Protein AF-A0AA38F7U2-F1 (afdb_monomer_lite)

Foldseek 3Di:
DDDDDDDDDDDPPPPPPDPPPPQPPFPPPVPQFFDFPVLQLVDPVSVVVLLVQLVVQVPPPPVHRAKWKFFWWAFSVDSPDSPRIDTDIQPDFPCPPPVHNPSHRHRDHPDNVVRCQPPDQRIATKEIEMEDEALPDPPQDDDPVNQVVLLQQQHKYWYQYQVGIFIHHARTRGGSDDGNGGDPDHSPVRPDDDGDDDPDDPDNSNPRNDD

Radius of gyration: 19.96 Å; chains: 1; bounding box: 47×35×83 Å

Sequence (211 aa):
MAAAGSCSLPLLLAALCILISTAFAGNANGNGNAPTVTEIISNEDVQQALGKAWKESFNSISNSNTQRGGWIYADSNYPDDHKYLLVQHATKQRSQHQGVADADGHIQLDNPEKEGAPSSEHYKLVADFHTHPNSHDDNQRPDSDDIKRAYERGVPGILVSCSGIFYYGPQRRASLDGPNGYPLSSPESYNGQKDVRFADNKFAPQANCNP

Structure (mmCIF, N/CA/C/O backbone):
data_AF-A0AA38F7U2-F1
#
_entry.id   AF-A0AA38F7U2-F1
#
loop_
_atom_site.group_PDB
_atom_site.id
_atom_site.type_symbol
_atom_site.label_atom_id
_atom_site.label_alt_id
_atom_site.label_comp_id
_atom_site.label_asym_id
_atom_site.label_entity_id
_atom_site.label_seq_id
_atom_site.pdbx_PDB_ins_code
_atom_site.Cartn_x
_atom_site.Cartn_y
_atom_site.Cartn_z
_atom_site.occupancy
_atom_site.B_iso_or_equiv
_atom_site.auth_seq_id
_atom_site.auth_comp_id
_atom_site.auth_asym_id
_atom_site.auth_atom_id
_atom_site.pdbx_PDB_model_num
ATOM 1 N N . MET A 1 1 ? -2.090 16.869 -63.698 1.00 48.94 1 MET A N 1
ATOM 2 C CA . MET A 1 1 ? -2.260 15.516 -63.127 1.00 48.94 1 MET A CA 1
ATOM 3 C C . MET A 1 1 ? -2.081 15.638 -61.625 1.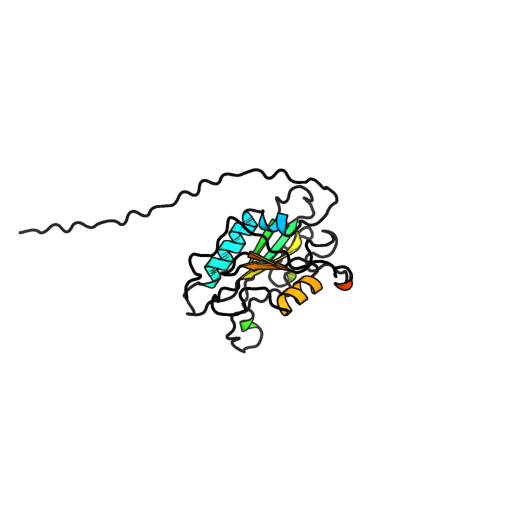00 48.94 1 MET A C 1
ATOM 5 O O . MET A 1 1 ? -0.973 15.901 -61.184 1.00 48.94 1 MET A O 1
ATOM 9 N N . ALA A 1 2 ? -3.180 15.596 -60.873 1.00 45.47 2 ALA A N 1
ATOM 10 C CA . ALA A 1 2 ? -3.198 15.754 -59.420 1.00 45.47 2 ALA A CA 1
ATOM 11 C C . ALA A 1 2 ? -3.464 14.385 -58.782 1.00 45.47 2 ALA A C 1
ATOM 13 O O . ALA A 1 2 ? -4.419 13.716 -59.171 1.00 45.47 2 ALA A O 1
ATOM 14 N N . ALA A 1 3 ? -2.614 13.969 -57.843 1.00 53.47 3 ALA A N 1
ATOM 15 C CA . ALA A 1 3 ? -2.792 12.752 -57.060 1.00 53.47 3 ALA A CA 1
ATOM 16 C C . ALA A 1 3 ? -3.286 13.138 -55.660 1.00 53.47 3 ALA A C 1
ATOM 18 O O . ALA A 1 3 ? -2.599 13.851 -54.931 1.00 53.47 3 ALA A O 1
ATOM 19 N N . ALA A 1 4 ? -4.494 12.697 -55.310 1.00 54.16 4 ALA A N 1
ATOM 20 C CA . ALA A 1 4 ? -5.067 12.851 -53.980 1.00 54.16 4 ALA A CA 1
ATOM 21 C C . ALA A 1 4 ? -4.575 11.702 -53.084 1.00 54.16 4 ALA A C 1
ATOM 23 O O . ALA A 1 4 ? -4.848 10.536 -53.363 1.00 54.16 4 ALA A O 1
ATOM 24 N N . GLY A 1 5 ? -3.828 12.037 -52.031 1.00 58.53 5 GLY A N 1
ATOM 25 C CA . GLY A 1 5 ? -3.386 11.098 -51.001 1.00 58.53 5 GLY A CA 1
ATOM 26 C C . GLY A 1 5 ? -4.440 10.966 -49.903 1.00 58.53 5 GLY A C 1
ATOM 27 O O . GLY A 1 5 ? -4.759 11.935 -49.219 1.00 58.53 5 GLY A O 1
ATOM 28 N N . SER A 1 6 ? -4.987 9.765 -49.741 1.00 58.50 6 SER A N 1
ATOM 29 C CA . SER A 1 6 ? -5.933 9.407 -48.684 1.00 58.50 6 SER A CA 1
ATOM 30 C C . SER A 1 6 ? -5.207 9.221 -47.349 1.00 58.50 6 SER A C 1
ATOM 32 O O . SER A 1 6 ? -4.493 8.239 -47.145 1.00 58.50 6 SER A O 1
ATOM 34 N N . CYS A 1 7 ? -5.398 10.174 -46.438 1.00 55.56 7 CYS A N 1
ATOM 35 C CA . CYS A 1 7 ? -4.904 10.124 -45.066 1.00 55.56 7 CYS A CA 1
ATOM 36 C C . CYS A 1 7 ? -5.848 9.245 -44.228 1.00 55.56 7 CYS A C 1
ATOM 38 O O . CYS A 1 7 ? -7.014 9.586 -44.040 1.00 55.56 7 CYS A O 1
ATOM 40 N N . SER A 1 8 ? -5.366 8.088 -43.774 1.00 55.03 8 SER A N 1
ATOM 41 C CA . SER A 1 8 ? -6.143 7.155 -42.950 1.00 55.03 8 SER A CA 1
ATOM 42 C C . SER A 1 8 ? -5.958 7.517 -41.477 1.00 55.03 8 SER A C 1
ATOM 44 O O . SER A 1 8 ? -4.854 7.391 -40.952 1.00 55.03 8 SER A O 1
ATOM 46 N N . LEU A 1 9 ? -7.016 7.988 -40.811 1.00 50.59 9 LEU A N 1
ATOM 47 C CA . LEU A 1 9 ? -7.011 8.180 -39.359 1.00 50.59 9 LEU A CA 1
ATOM 48 C C . LEU A 1 9 ? -7.067 6.814 -38.650 1.00 50.59 9 LEU A C 1
ATOM 50 O O . LEU A 1 9 ? -7.950 6.015 -38.971 1.00 50.59 9 LEU A O 1
ATOM 54 N N . PRO A 1 10 ? -6.206 6.543 -37.654 1.00 59.03 10 PRO A N 1
ATOM 55 C CA . PRO A 1 10 ? -6.386 5.391 -36.787 1.00 59.03 10 PRO A CA 1
ATOM 56 C C . PRO A 1 10 ? -7.577 5.630 -35.849 1.00 59.03 10 PRO A C 1
ATOM 58 O O . PRO A 1 10 ? -7.637 6.612 -35.108 1.00 59.03 10 PRO A O 1
ATOM 61 N N . LEU A 1 11 ? -8.535 4.707 -35.903 1.00 46.66 11 LEU A N 1
ATOM 62 C CA . LEU A 1 11 ? -9.688 4.628 -35.016 1.00 46.66 11 LEU A CA 1
ATOM 63 C C . LEU A 1 11 ? -9.185 4.260 -33.607 1.00 46.66 11 LEU A C 1
ATOM 65 O O . LEU A 1 11 ? -8.816 3.113 -33.357 1.00 46.66 11 LEU A O 1
ATOM 69 N N . LEU A 1 12 ? -9.122 5.230 -32.692 1.00 41.56 12 LEU A N 1
ATOM 70 C CA . LEU A 1 12 ? -8.816 4.962 -31.287 1.00 41.56 12 LEU A CA 1
ATOM 71 C C . LEU A 1 12 ? -10.041 4.283 -30.656 1.00 41.56 12 LEU A C 1
ATOM 73 O O . LEU A 1 12 ? -11.046 4.931 -30.363 1.00 41.56 12 LEU A O 1
ATOM 77 N N . LEU A 1 13 ? -9.976 2.963 -30.484 1.00 36.69 13 LEU A N 1
ATOM 78 C CA . LEU A 1 13 ? -10.981 2.199 -29.754 1.00 36.69 13 LEU A CA 1
ATOM 79 C C . LEU A 1 13 ? -10.835 2.530 -28.259 1.00 36.69 13 LEU A C 1
ATOM 81 O O . LEU A 1 13 ? -10.017 1.945 -27.552 1.00 36.69 13 LEU A O 1
ATOM 85 N N . ALA A 1 14 ? -11.592 3.513 -27.774 1.00 43.81 14 ALA A N 1
ATOM 86 C CA . ALA A 1 14 ? -11.738 3.740 -26.344 1.00 43.81 14 ALA A CA 1
ATOM 87 C C . ALA A 1 14 ? -12.566 2.581 -25.771 1.00 43.81 14 ALA A C 1
ATOM 89 O O . ALA A 1 14 ? -13.782 2.522 -25.956 1.00 43.81 14 ALA A O 1
ATOM 90 N N . ALA A 1 15 ? -11.899 1.624 -25.125 1.00 42.47 15 ALA A N 1
ATOM 91 C CA . ALA A 1 15 ? -12.566 0.572 -24.374 1.00 42.47 15 ALA A CA 1
ATOM 92 C C . ALA A 1 15 ? -13.329 1.219 -23.208 1.00 42.47 15 ALA A C 1
ATOM 94 O O . ALA A 1 15 ? -12.748 1.626 -22.204 1.00 42.47 15 ALA A O 1
ATOM 95 N N . LEU A 1 16 ? -14.642 1.358 -23.380 1.00 39.28 16 LEU A N 1
ATOM 96 C CA . LEU A 1 16 ? -15.569 1.771 -22.340 1.00 39.28 16 LEU A CA 1
ATOM 97 C C . LEU A 1 16 ? -15.677 0.623 -21.327 1.00 39.28 16 LEU A C 1
ATOM 99 O O . LEU A 1 16 ? -16.465 -0.304 -21.509 1.00 39.28 16 LEU A O 1
ATOM 103 N N . CYS A 1 17 ? -14.857 0.659 -20.277 1.00 35.72 17 CYS A N 1
ATOM 104 C CA . CYS A 1 17 ? -15.036 -0.208 -19.118 1.00 35.72 17 CYS A CA 1
ATOM 105 C C . CYS A 1 17 ? -16.347 0.177 -18.426 1.00 35.72 17 CYS A C 1
ATOM 107 O O . CYS A 1 17 ? -16.437 1.200 -17.751 1.00 35.72 17 CYS A O 1
ATOM 109 N N . ILE A 1 18 ? -17.380 -0.640 -18.624 1.00 37.56 18 ILE A N 1
ATOM 110 C CA . ILE A 1 18 ? -18.634 -0.553 -17.879 1.00 37.56 18 ILE A CA 1
ATOM 111 C C . ILE A 1 18 ? -18.316 -0.931 -16.427 1.00 37.56 18 ILE A C 1
ATOM 113 O O . ILE A 1 18 ? -18.073 -2.098 -16.118 1.00 37.56 18 ILE A O 1
ATOM 117 N N . LEU A 1 19 ? -18.290 0.067 -15.543 1.00 39.03 19 LEU A N 1
ATOM 118 C CA . LEU A 1 19 ? -18.179 -0.122 -14.100 1.00 39.03 19 LEU A CA 1
ATOM 119 C C . LEU A 1 19 ? -19.493 -0.712 -13.581 1.00 39.03 19 LEU A C 1
ATOM 121 O O . LEU A 1 19 ? -20.477 -0.008 -13.366 1.00 39.03 19 LEU A O 1
ATOM 125 N N . ILE A 1 20 ? -19.525 -2.032 -13.407 1.00 42.66 20 ILE A N 1
ATOM 126 C CA . ILE A 1 20 ? -20.572 -2.690 -12.628 1.00 42.66 20 ILE A CA 1
ATOM 127 C C . ILE A 1 20 ? -20.186 -2.513 -11.159 1.00 42.66 20 ILE A C 1
ATOM 129 O O . ILE A 1 20 ? -19.411 -3.303 -10.619 1.00 42.66 20 ILE A O 1
ATOM 133 N N . SER A 1 21 ? -20.713 -1.469 -10.518 1.00 37.03 21 SER A N 1
ATOM 134 C CA . SER A 1 21 ? -20.613 -1.289 -9.069 1.00 37.03 21 SER A CA 1
ATOM 135 C C . SER A 1 21 ? -21.470 -2.348 -8.376 1.00 37.03 21 SER A C 1
ATOM 137 O O . SER A 1 21 ? -22.643 -2.134 -8.073 1.00 37.03 21 SER A O 1
ATOM 139 N N . THR A 1 22 ? -20.906 -3.530 -8.137 1.00 46.09 22 THR A N 1
ATOM 140 C CA . THR A 1 22 ? -21.480 -4.458 -7.164 1.00 46.09 22 THR A CA 1
ATOM 141 C C . THR A 1 22 ? -21.231 -3.864 -5.787 1.00 46.09 22 THR A C 1
ATOM 143 O O . THR A 1 22 ? -20.103 -3.895 -5.300 1.00 46.09 22 THR A O 1
ATOM 146 N N . ALA A 1 23 ? -22.267 -3.288 -5.176 1.00 44.69 23 ALA A N 1
ATOM 147 C CA . ALA A 1 23 ? -22.227 -2.928 -3.768 1.00 44.69 23 ALA A CA 1
ATOM 148 C C . ALA A 1 23 ? -21.930 -4.205 -2.968 1.00 44.69 23 ALA A C 1
ATOM 150 O O . ALA A 1 23 ? -22.774 -5.097 -2.874 1.00 44.69 23 ALA A O 1
ATOM 151 N N . PHE A 1 24 ? -20.703 -4.326 -2.461 1.00 49.81 24 PHE A N 1
ATOM 152 C CA . PHE A 1 24 ? -20.345 -5.383 -1.528 1.00 49.81 24 PHE A CA 1
ATOM 153 C C . PHE A 1 24 ? -21.186 -5.189 -0.265 1.00 49.81 24 PHE A C 1
ATOM 155 O O . PHE A 1 24 ? -21.159 -4.121 0.344 1.00 49.81 24 PHE A O 1
ATOM 162 N N . ALA A 1 25 ? -21.963 -6.209 0.100 1.00 47.25 25 ALA A N 1
ATOM 163 C CA . ALA A 1 25 ? -22.606 -6.270 1.402 1.00 47.25 25 ALA A CA 1
ATOM 164 C C . ALA A 1 25 ? -21.495 -6.433 2.448 1.00 47.25 25 ALA A C 1
ATOM 166 O O . ALA A 1 25 ? -20.924 -7.517 2.582 1.00 47.25 25 ALA A O 1
ATOM 167 N N . GLY A 1 26 ? -21.137 -5.331 3.109 1.00 46.12 26 GLY A N 1
ATOM 168 C CA . GLY A 1 26 ? -20.159 -5.312 4.187 1.00 46.12 26 GLY A CA 1
ATOM 169 C C . GLY A 1 26 ? -20.592 -6.256 5.303 1.00 46.12 26 GLY A C 1
ATOM 170 O O . GLY A 1 26 ? -21.744 -6.252 5.743 1.00 46.12 26 GLY A O 1
ATOM 171 N N . ASN A 1 27 ? -19.674 -7.116 5.733 1.00 46.09 27 ASN A N 1
ATOM 172 C CA . ASN A 1 27 ? -19.861 -7.914 6.932 1.00 46.09 27 ASN A CA 1
ATOM 173 C C . ASN A 1 27 ? -19.660 -6.978 8.131 1.00 46.09 27 ASN A C 1
ATOM 175 O O . ASN A 1 27 ? -18.534 -6.771 8.581 1.00 46.09 27 ASN A O 1
ATOM 179 N N . ALA A 1 28 ? -20.752 -6.363 8.586 1.00 46.03 28 ALA A N 1
ATOM 180 C CA . ALA A 1 28 ? -20.788 -5.383 9.665 1.00 46.03 28 ALA A CA 1
ATOM 181 C C . ALA A 1 28 ? -20.434 -6.009 11.028 1.00 46.03 28 ALA A C 1
ATOM 183 O O . ALA A 1 28 ? -21.288 -6.217 11.885 1.00 46.03 28 ALA A O 1
ATOM 184 N N . ASN A 1 29 ? -19.156 -6.301 11.259 1.00 47.88 29 ASN A N 1
ATOM 185 C CA . ASN A 1 29 ? -18.622 -6.457 12.609 1.00 47.88 29 ASN A CA 1
ATOM 186 C C . ASN A 1 29 ? -18.170 -5.075 13.101 1.00 47.88 29 ASN A C 1
ATOM 188 O O . ASN A 1 29 ? -16.972 -4.792 13.141 1.00 47.88 29 ASN A O 1
ATOM 192 N N . GLY A 1 30 ? -19.144 -4.223 13.447 1.00 52.19 30 GLY A N 1
ATOM 193 C CA . GLY A 1 30 ? -19.005 -2.818 13.871 1.00 52.19 30 GLY A CA 1
ATOM 194 C C . GLY A 1 30 ? -18.272 -2.585 15.202 1.00 52.19 30 GLY A C 1
ATOM 195 O O . GLY A 1 30 ? -18.735 -1.831 16.049 1.00 52.19 30 GLY A O 1
ATOM 196 N N . ASN A 1 31 ? -17.120 -3.224 15.403 1.00 57.34 31 ASN A N 1
ATOM 197 C CA . ASN A 1 31 ? -16.316 -3.152 16.628 1.00 57.34 31 ASN A CA 1
ATOM 198 C C . ASN A 1 31 ? -15.026 -2.325 16.461 1.00 57.34 31 ASN A C 1
ATOM 200 O O . ASN A 1 31 ? -14.033 -2.616 17.119 1.00 57.34 31 ASN A O 1
ATOM 204 N N . GLY A 1 32 ? -14.995 -1.326 15.569 1.00 66.19 32 GLY A N 1
ATOM 205 C CA . GLY A 1 32 ? -13.801 -0.477 15.391 1.00 66.19 32 GLY A CA 1
ATOM 206 C C . GLY A 1 32 ? -12.557 -1.236 14.904 1.00 66.19 32 GLY A C 1
ATOM 207 O O . GLY A 1 32 ? -11.425 -0.778 15.069 1.00 66.19 32 GLY A O 1
ATOM 208 N N . ASN A 1 33 ? -12.754 -2.419 14.318 1.00 80.44 33 ASN A N 1
ATOM 209 C CA . ASN A 1 33 ? -11.666 -3.238 13.807 1.00 80.44 33 ASN A CA 1
ATOM 210 C C . ASN A 1 33 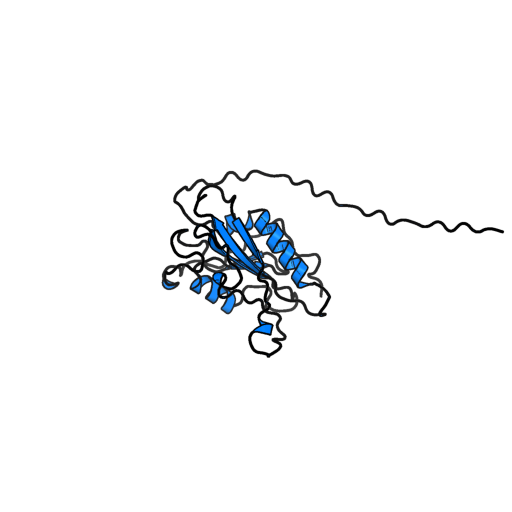? -11.128 -2.643 12.507 1.00 80.44 33 ASN A C 1
ATOM 212 O O . ASN A 1 33 ? -11.895 -2.237 11.636 1.00 80.44 33 ASN A O 1
ATOM 216 N N . ALA A 1 34 ? -9.809 -2.679 12.328 1.00 87.31 34 ALA A N 1
ATOM 217 C CA . ALA A 1 34 ? -9.223 -2.350 11.037 1.00 87.31 34 ALA A CA 1
ATOM 218 C C . ALA A 1 34 ? -9.651 -3.373 9.960 1.00 87.31 34 ALA A C 1
ATOM 220 O O . ALA A 1 34 ? -9.893 -4.547 10.287 1.00 87.31 34 ALA A O 1
ATOM 221 N N . PRO A 1 35 ? -9.717 -2.965 8.681 1.00 90.31 35 PRO A N 1
ATOM 222 C CA . PRO A 1 35 ? -10.045 -3.864 7.583 1.00 90.31 35 PRO A CA 1
ATOM 223 C C . PRO A 1 35 ? -9.002 -4.981 7.439 1.00 90.31 35 PRO A C 1
ATOM 225 O O . PRO A 1 35 ? -7.805 -4.785 7.660 1.00 90.31 35 PRO A O 1
ATOM 228 N N . THR A 1 36 ? -9.466 -6.167 7.058 1.00 90.75 36 THR A N 1
ATOM 229 C CA . THR A 1 36 ? -8.619 -7.260 6.572 1.00 90.75 36 THR A CA 1
ATOM 230 C C . THR A 1 36 ? -7.958 -6.905 5.263 1.00 90.75 36 THR A C 1
ATOM 232 O O . THR A 1 36 ? -8.495 -6.140 4.468 1.00 90.75 36 THR A O 1
ATOM 235 N N . VAL A 1 37 ? -6.840 -7.562 4.975 1.00 91.44 37 VAL A N 1
ATOM 236 C CA . VAL A 1 37 ? -6.215 -7.489 3.659 1.00 91.44 37 VAL A CA 1
ATOM 237 C C . VAL A 1 37 ? -7.175 -7.900 2.539 1.00 91.44 37 VAL A C 1
ATOM 239 O O . VAL A 1 37 ? -7.178 -7.258 1.496 1.00 91.44 37 VAL A O 1
ATOM 242 N N . THR A 1 38 ? -8.059 -8.881 2.760 1.00 90.38 38 THR A N 1
ATOM 243 C CA . THR A 1 38 ? -9.091 -9.275 1.784 1.00 90.38 38 THR A CA 1
ATOM 244 C C . THR A 1 38 ? -10.082 -8.145 1.499 1.00 90.38 38 THR A C 1
ATOM 246 O O . THR A 1 38 ? -10.447 -7.909 0.347 1.00 90.38 38 THR A O 1
ATOM 249 N N . GLU A 1 39 ? -10.511 -7.423 2.531 1.00 90.19 39 GLU A N 1
ATOM 250 C CA . GLU A 1 39 ? -11.388 -6.261 2.380 1.00 90.19 39 GLU A CA 1
ATOM 251 C C . GLU A 1 39 ? -10.648 -5.090 1.711 1.00 90.19 39 GLU A C 1
ATOM 253 O O . GLU A 1 39 ? -11.203 -4.444 0.825 1.00 90.19 39 GLU A O 1
ATOM 258 N N . ILE A 1 40 ? -9.372 -4.869 2.058 1.00 92.38 40 ILE A N 1
ATOM 259 C CA . ILE A 1 40 ? -8.508 -3.846 1.448 1.00 92.38 40 ILE A CA 1
ATOM 260 C C . ILE A 1 40 ? -8.347 -4.092 -0.057 1.00 92.38 40 ILE A C 1
ATOM 262 O O . ILE A 1 40 ? -8.600 -3.191 -0.848 1.00 92.38 40 ILE A O 1
ATOM 266 N N . ILE A 1 41 ? -7.979 -5.304 -0.484 1.00 92.81 41 ILE A N 1
ATOM 267 C CA . ILE A 1 41 ? -7.780 -5.611 -1.915 1.00 92.81 41 ILE A CA 1
ATOM 268 C C . ILE A 1 41 ? -9.094 -5.678 -2.707 1.00 92.81 41 ILE A C 1
ATOM 270 O O . ILE A 1 41 ? -9.065 -5.653 -3.937 1.00 92.81 41 ILE A O 1
ATOM 274 N N . SER A 1 42 ? -10.241 -5.775 -2.029 1.00 89.75 42 SER A N 1
ATOM 275 C CA . SER A 1 42 ? -11.566 -5.716 -2.663 1.00 89.75 42 SER A CA 1
ATOM 276 C C . SER A 1 42 ? -12.040 -4.278 -2.912 1.00 89.75 42 SER A C 1
ATOM 278 O O . SER A 1 42 ? -13.008 -4.081 -3.646 1.00 89.75 42 SER A O 1
ATOM 280 N N . ASN A 1 43 ? -11.375 -3.277 -2.326 1.00 90.06 43 ASN A N 1
ATOM 281 C CA . ASN A 1 43 ? -11.690 -1.866 -2.522 1.00 90.06 43 ASN A CA 1
ATOM 282 C C . ASN A 1 43 ? -11.224 -1.379 -3.910 1.00 90.06 43 ASN A C 1
ATOM 284 O O . ASN A 1 43 ? -10.097 -1.643 -4.334 1.00 90.06 43 ASN A O 1
ATOM 288 N N . GLU A 1 44 ? -12.098 -0.660 -4.619 1.00 90.06 44 GLU A N 1
ATOM 289 C CA . GLU A 1 44 ? -11.844 -0.215 -5.994 1.00 90.06 44 GLU A CA 1
ATOM 290 C C . GLU A 1 44 ? -10.680 0.784 -6.090 1.00 90.06 44 GLU A C 1
ATOM 292 O O . GLU A 1 44 ? -9.818 0.622 -6.954 1.00 90.06 44 GLU A O 1
ATOM 297 N N . ASP A 1 45 ? -10.596 1.758 -5.180 1.00 90.75 45 ASP A N 1
ATOM 298 C CA . ASP A 1 45 ? -9.517 2.754 -5.161 1.00 90.75 45 ASP A CA 1
ATOM 299 C C . ASP A 1 45 ? -8.157 2.092 -4.902 1.00 90.75 45 ASP A C 1
ATOM 301 O O . ASP A 1 45 ? -7.152 2.433 -5.533 1.00 90.75 45 ASP A O 1
ATOM 305 N N . VAL A 1 46 ? -8.131 1.075 -4.033 1.00 93.00 46 VAL A N 1
ATOM 306 C CA . VAL A 1 46 ? -6.944 0.240 -3.808 1.00 93.00 46 VAL A CA 1
ATOM 307 C C . VAL A 1 46 ? -6.560 -0.503 -5.082 1.00 93.00 46 VAL A C 1
ATOM 309 O O . VAL A 1 46 ? -5.406 -0.426 -5.499 1.00 93.00 46 VAL A O 1
ATOM 312 N N . GLN A 1 47 ? -7.498 -1.173 -5.756 1.00 93.38 47 GLN A N 1
ATOM 313 C CA . GLN A 1 47 ? -7.200 -1.872 -7.013 1.00 93.38 47 GLN A CA 1
ATOM 314 C C . GLN A 1 47 ? -6.673 -0.922 -8.098 1.00 93.38 47 GLN A C 1
ATOM 316 O O . GLN A 1 47 ? -5.710 -1.258 -8.794 1.00 93.38 47 GLN A O 1
ATOM 321 N N . GLN A 1 48 ? -7.253 0.275 -8.223 1.00 91.00 48 GLN A N 1
ATOM 322 C CA . GLN A 1 48 ? -6.779 1.300 -9.153 1.00 91.00 48 GLN A CA 1
ATOM 323 C C . GLN A 1 48 ? -5.352 1.754 -8.816 1.00 91.00 48 GLN A C 1
ATOM 325 O O . GLN A 1 48 ? -4.517 1.866 -9.717 1.00 91.00 48 GLN A O 1
ATOM 330 N N . ALA A 1 49 ? -5.039 1.963 -7.536 1.00 92.50 49 ALA A N 1
ATOM 331 C CA . ALA A 1 49 ? -3.705 2.352 -7.088 1.00 92.50 49 ALA A CA 1
ATOM 332 C C . ALA A 1 49 ? -2.655 1.247 -7.303 1.00 92.50 49 ALA A C 1
ATOM 334 O O . ALA A 1 49 ? -1.566 1.532 -7.809 1.00 92.50 49 ALA A O 1
ATOM 335 N N . LEU A 1 50 ? -2.994 -0.016 -7.014 1.00 94.44 50 LEU A N 1
ATOM 336 C CA . LEU A 1 50 ? -2.145 -1.176 -7.316 1.00 94.44 50 LEU A CA 1
ATOM 337 C C . LEU A 1 50 ? -1.840 -1.253 -8.820 1.00 94.44 50 LEU A C 1
ATOM 339 O O . LEU A 1 50 ? -0.683 -1.405 -9.218 1.00 94.44 50 LEU A O 1
ATOM 343 N N . GLY A 1 51 ? -2.859 -1.074 -9.667 1.00 91.00 51 GLY A N 1
ATOM 344 C CA . GLY A 1 51 ? -2.690 -1.065 -11.119 1.00 91.00 51 GLY A CA 1
ATOM 345 C C . GLY A 1 51 ? -1.878 0.119 -11.638 1.00 91.00 51 GLY A C 1
ATOM 346 O O . GLY A 1 51 ? -1.052 -0.040 -12.541 1.00 91.00 51 GLY A O 1
ATOM 347 N N . LYS A 1 52 ? -2.061 1.299 -11.042 1.00 91.31 52 LYS A N 1
ATOM 348 C CA . LYS A 1 52 ? -1.264 2.488 -11.347 1.00 91.31 52 LYS A CA 1
ATOM 349 C C . LYS A 1 52 ? 0.205 2.270 -10.993 1.00 91.31 52 LYS A C 1
ATOM 351 O O . LYS A 1 52 ? 1.056 2.511 -11.844 1.00 91.31 52 LYS A O 1
ATOM 356 N N . ALA A 1 53 ? 0.494 1.773 -9.789 1.00 91.75 53 ALA A N 1
ATOM 357 C CA . ALA A 1 53 ? 1.855 1.469 -9.361 1.00 91.75 53 ALA A CA 1
ATOM 358 C C . ALA A 1 53 ? 2.501 0.446 -10.296 1.00 91.75 53 ALA A C 1
ATOM 360 O O . ALA A 1 53 ? 3.586 0.705 -10.800 1.00 91.75 53 ALA A O 1
ATOM 361 N N . TRP A 1 54 ? 1.793 -0.642 -10.622 1.00 92.31 54 TRP A N 1
ATOM 362 C CA . TRP A 1 54 ? 2.268 -1.639 -11.581 1.00 92.31 54 TRP A CA 1
ATOM 363 C C . TRP A 1 54 ? 2.640 -1.021 -12.928 1.00 92.31 54 TRP A C 1
ATOM 365 O O . TRP A 1 54 ? 3.733 -1.248 -13.433 1.00 92.31 54 TRP A O 1
ATOM 375 N N . LYS A 1 55 ? 1.767 -0.186 -13.502 1.00 89.19 55 LYS A N 1
ATOM 376 C CA . LYS A 1 55 ? 2.043 0.510 -14.766 1.00 89.19 55 LYS A CA 1
ATOM 377 C C . LYS A 1 55 ? 3.268 1.427 -14.666 1.00 89.19 55 LYS A C 1
ATOM 379 O O . LYS A 1 55 ? 4.075 1.472 -15.592 1.00 89.19 55 LYS A O 1
ATOM 384 N N . GLU A 1 56 ? 3.404 2.162 -13.566 1.00 88.19 56 GLU A N 1
ATOM 385 C CA . GLU A 1 56 ? 4.528 3.073 -13.314 1.00 88.19 56 GLU A CA 1
ATOM 386 C C . GLU A 1 56 ? 5.863 2.346 -13.107 1.00 88.19 56 GLU A C 1
ATOM 388 O O . GLU A 1 56 ? 6.921 2.954 -13.299 1.00 88.19 56 GLU A O 1
ATOM 393 N N . SER A 1 57 ? 5.833 1.059 -12.757 1.00 88.50 57 SER A N 1
ATOM 394 C CA . SER A 1 57 ? 7.029 0.230 -12.597 1.00 88.50 57 SER A CA 1
ATOM 395 C C . SER A 1 57 ? 7.761 -0.043 -13.911 1.00 88.50 57 SER A C 1
ATOM 397 O O . SER A 1 57 ? 8.957 -0.321 -13.877 1.00 88.50 57 SER A O 1
ATOM 399 N N . PHE A 1 58 ? 7.081 0.109 -15.054 1.00 86.06 58 PHE A N 1
ATOM 400 C CA . PHE A 1 58 ? 7.631 -0.090 -16.406 1.00 86.06 58 PHE A CA 1
ATOM 401 C C . PHE A 1 58 ? 7.835 1.220 -17.178 1.00 86.06 58 PHE A C 1
ATOM 403 O O . PHE A 1 58 ? 8.020 1.203 -18.395 1.00 86.06 58 PHE A O 1
ATOM 410 N N . ASN A 1 59 ? 7.729 2.381 -16.520 1.00 79.50 59 ASN A N 1
ATOM 411 C CA . ASN A 1 59 ? 7.822 3.649 -17.236 1.00 79.50 59 ASN A CA 1
ATOM 412 C C . ASN A 1 59 ? 9.232 3.838 -17.834 1.00 79.50 59 ASN A C 1
ATOM 414 O O . ASN A 1 59 ? 10.237 3.841 -17.127 1.00 79.50 59 ASN A O 1
ATOM 418 N N . SER A 1 60 ? 9.281 4.014 -19.154 1.00 54.53 60 SER A N 1
ATOM 419 C CA . SER A 1 60 ? 10.418 3.753 -20.045 1.00 54.53 60 SER A CA 1
ATOM 420 C C . SER A 1 60 ? 11.554 4.781 -20.008 1.00 54.53 60 SER A C 1
ATOM 422 O O . SER A 1 60 ? 12.400 4.782 -20.900 1.00 54.53 60 SER A O 1
ATOM 424 N N . ILE A 1 61 ? 11.586 5.691 -19.032 1.00 64.56 61 ILE A N 1
ATOM 425 C CA . ILE A 1 61 ? 12.597 6.762 -19.010 1.00 64.56 61 ILE A CA 1
ATOM 426 C C . ILE A 1 61 ? 13.986 6.211 -18.635 1.00 64.56 61 ILE A C 1
ATOM 428 O O . ILE A 1 61 ? 14.991 6.788 -19.045 1.00 64.56 61 ILE A O 1
ATOM 432 N N . SER A 1 62 ? 14.072 5.087 -17.912 1.00 60.03 62 SER A N 1
ATOM 433 C CA . SER A 1 62 ? 15.342 4.584 -17.362 1.00 60.03 62 SER A CA 1
ATOM 434 C C . SER A 1 62 ? 15.834 3.237 -17.905 1.00 60.03 62 SER A C 1
ATOM 436 O O . SER A 1 62 ? 16.859 2.765 -17.425 1.00 60.03 62 SER A O 1
ATOM 438 N N . ASN A 1 63 ? 15.165 2.603 -18.881 1.00 65.81 63 ASN A N 1
ATOM 439 C CA . ASN A 1 63 ? 15.442 1.208 -19.303 1.00 65.81 63 ASN A CA 1
ATOM 440 C C . ASN A 1 63 ? 15.496 0.193 -18.136 1.00 65.81 63 ASN A C 1
ATOM 442 O O . ASN A 1 63 ? 15.983 -0.921 -18.306 1.00 65.81 63 ASN A O 1
ATOM 446 N N . SER A 1 64 ? 15.014 0.573 -16.953 1.00 74.19 64 SER A N 1
ATOM 447 C CA . SER A 1 64 ? 15.020 -0.246 -15.752 1.00 74.19 64 SER A CA 1
ATOM 448 C C . SER A 1 64 ? 13.615 -0.299 -15.185 1.00 74.19 64 SER A C 1
ATOM 450 O O . SER A 1 64 ? 12.953 0.724 -14.996 1.00 74.19 64 SER A O 1
ATOM 452 N N . ASN A 1 65 ? 13.161 -1.515 -14.917 1.00 84.62 65 ASN A N 1
ATOM 453 C CA . ASN A 1 65 ? 11.955 -1.728 -14.147 1.00 84.62 65 ASN A CA 1
ATOM 454 C C . ASN A 1 65 ? 12.227 -1.286 -12.706 1.00 84.62 65 ASN A C 1
ATOM 456 O O . ASN A 1 65 ? 13.266 -1.615 -12.134 1.00 84.62 65 ASN A O 1
ATOM 460 N N . THR A 1 66 ? 11.309 -0.530 -12.112 1.00 86.62 66 THR A N 1
ATOM 461 C CA . THR A 1 66 ? 11.494 0.009 -10.757 1.00 86.62 66 THR A CA 1
ATOM 462 C C . THR A 1 66 ? 10.327 -0.367 -9.872 1.00 86.62 66 THR A C 1
ATOM 464 O O . THR A 1 66 ? 9.181 -0.333 -10.313 1.00 86.62 66 THR A O 1
ATOM 467 N N . GLN A 1 67 ? 10.594 -0.722 -8.617 1.00 89.06 67 GLN A N 1
ATOM 468 C CA . GLN A 1 67 ? 9.514 -0.976 -7.680 1.00 89.06 67 GLN A CA 1
ATOM 469 C C . GLN A 1 67 ? 8.744 0.327 -7.419 1.00 89.06 67 GLN A C 1
ATOM 471 O O . GLN A 1 67 ? 9.321 1.402 -7.218 1.00 89.06 67 GLN A O 1
ATOM 476 N N . ARG A 1 68 ? 7.419 0.228 -7.421 1.00 91.69 68 ARG A N 1
ATOM 477 C CA . ARG A 1 68 ? 6.477 1.277 -7.028 1.00 91.69 68 ARG A CA 1
ATOM 478 C C . ARG A 1 68 ? 5.649 0.762 -5.875 1.00 91.69 68 ARG A C 1
ATOM 480 O O . ARG A 1 68 ? 5.502 -0.443 -5.724 1.00 91.69 68 ARG A O 1
ATOM 487 N N . GLY A 1 69 ? 5.113 1.658 -5.067 1.00 93.81 69 GLY A N 1
ATOM 488 C CA . GLY A 1 69 ? 4.373 1.263 -3.883 1.00 93.81 69 GLY A CA 1
ATOM 489 C C . GLY A 1 69 ? 3.825 2.450 -3.123 1.00 93.81 69 GLY A C 1
ATOM 490 O O . GLY A 1 69 ? 3.833 3.579 -3.623 1.00 93.81 69 GLY A O 1
ATOM 491 N N . GLY A 1 70 ? 3.364 2.188 -1.912 1.00 94.38 70 GLY A N 1
ATOM 492 C CA . GLY A 1 70 ? 2.805 3.198 -1.041 1.00 94.38 70 GLY A CA 1
ATOM 493 C C . GLY A 1 70 ? 2.155 2.614 0.200 1.00 94.38 70 GLY A C 1
ATOM 494 O O . GLY A 1 70 ? 2.433 1.490 0.616 1.00 94.38 70 GLY A O 1
ATOM 495 N N . TRP A 1 71 ? 1.265 3.409 0.775 1.00 94.94 71 TRP A N 1
ATOM 496 C CA . TRP A 1 71 ? 0.570 3.123 2.019 1.00 94.94 71 TRP A CA 1
ATOM 497 C C . TRP A 1 71 ? -0.937 3.256 1.831 1.00 94.94 71 TRP A C 1
ATOM 499 O O . TRP A 1 71 ? -1.410 4.056 1.019 1.00 94.94 71 TRP A O 1
ATOM 509 N N . ILE A 1 72 ? -1.685 2.477 2.602 1.00 94.88 72 ILE A N 1
ATOM 510 C CA . ILE A 1 72 ? -3.144 2.478 2.622 1.00 94.88 72 ILE A CA 1
ATOM 511 C C . ILE A 1 72 ? -3.583 2.835 4.036 1.00 94.88 72 ILE A C 1
ATOM 513 O O . ILE A 1 72 ? -3.173 2.190 5.005 1.00 94.88 72 ILE A O 1
ATOM 517 N N . TYR A 1 73 ? -4.428 3.852 4.149 1.00 93.62 73 TYR A N 1
ATOM 518 C CA . TYR A 1 73 ? -4.956 4.347 5.413 1.00 93.62 73 TYR A CA 1
ATOM 519 C C . TYR A 1 73 ? -6.462 4.125 5.487 1.00 93.62 73 TYR A C 1
ATOM 521 O O . TYR A 1 73 ? -7.144 4.280 4.481 1.00 93.62 73 TYR A O 1
ATOM 529 N N . ALA A 1 74 ? -6.984 3.814 6.669 1.00 92.00 74 ALA A N 1
ATOM 530 C CA . ALA A 1 74 ? -8.417 3.814 6.952 1.00 92.00 74 ALA A CA 1
ATOM 531 C C . ALA A 1 74 ? -8.779 5.014 7.833 1.00 92.00 74 ALA A C 1
ATOM 533 O O . ALA A 1 74 ? -8.032 5.336 8.758 1.00 92.00 74 ALA A O 1
ATOM 534 N N . ASP A 1 75 ? -9.913 5.658 7.557 1.00 89.81 75 ASP A N 1
ATOM 535 C CA . ASP A 1 75 ? -10.473 6.701 8.423 1.00 89.81 75 ASP A CA 1
ATOM 536 C C . ASP A 1 75 ? -11.177 6.075 9.642 1.00 89.81 75 ASP A C 1
ATOM 538 O O . ASP A 1 75 ? -12.209 5.416 9.517 1.00 89.81 75 ASP A O 1
ATOM 542 N N . SER A 1 76 ? -10.635 6.298 10.839 1.00 87.06 76 SER A N 1
ATOM 543 C CA . SER A 1 76 ? -11.181 5.800 12.102 1.00 87.06 76 SER A CA 1
ATOM 544 C C . SER A 1 76 ? -12.528 6.424 12.477 1.00 87.06 76 SER A C 1
ATOM 546 O O . SER A 1 76 ? -13.210 5.889 13.347 1.00 87.06 76 SER A O 1
ATOM 548 N N . ASN A 1 77 ? -12.928 7.539 11.855 1.00 85.69 77 ASN A N 1
ATOM 549 C CA . ASN A 1 77 ? -14.256 8.128 12.063 1.00 85.69 77 ASN A CA 1
ATOM 550 C C . ASN A 1 77 ? -15.369 7.332 11.370 1.00 85.69 77 ASN A C 1
ATOM 552 O O . ASN A 1 77 ? -16.541 7.511 11.700 1.00 85.69 77 ASN A O 1
ATOM 556 N N . TYR A 1 78 ? -15.012 6.462 10.424 1.00 80.19 78 TYR A N 1
ATOM 557 C CA . TYR A 1 78 ? -15.948 5.638 9.668 1.00 80.19 78 TYR A CA 1
ATOM 558 C C . TYR A 1 78 ? -15.561 4.160 9.799 1.00 80.19 78 TYR A C 1
ATOM 560 O O . TYR A 1 78 ? -15.041 3.567 8.852 1.00 80.19 78 TYR A O 1
ATOM 568 N N . PRO A 1 79 ? -15.800 3.552 10.976 1.00 65.94 79 PRO A N 1
ATOM 569 C CA . PRO A 1 79 ? -15.447 2.155 11.221 1.00 65.94 79 PRO A CA 1
ATOM 570 C C . PRO A 1 79 ? -16.280 1.167 10.387 1.00 65.94 79 PRO A C 1
ATOM 572 O O . PRO A 1 79 ? -15.887 0.008 10.264 1.00 65.94 79 PRO A O 1
ATOM 575 N N . ASP A 1 80 ? -17.395 1.618 9.803 1.00 64.75 80 ASP A N 1
ATOM 576 C CA . ASP A 1 80 ? -18.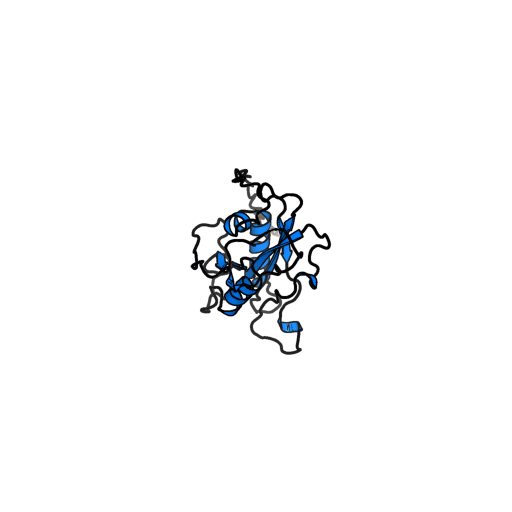300 0.788 9.012 1.00 64.75 80 ASP A CA 1
ATOM 577 C C . ASP A 1 80 ? -17.988 0.855 7.497 1.00 64.75 80 ASP A C 1
ATOM 579 O O . ASP A 1 80 ? -17.834 1.923 6.898 1.00 64.75 80 ASP A O 1
ATOM 583 N N . ASP A 1 81 ? -17.959 -0.323 6.866 1.00 57.91 81 ASP A N 1
ATOM 584 C CA . ASP A 1 81 ? -18.111 -0.572 5.422 1.00 57.91 81 ASP A CA 1
ATOM 585 C C . ASP A 1 81 ? -17.017 -0.115 4.434 1.00 57.91 81 ASP A C 1
ATOM 587 O O . ASP A 1 81 ? -17.298 0.042 3.247 1.00 57.91 81 ASP A O 1
ATOM 591 N N . HIS A 1 82 ? -15.744 -0.023 4.831 1.00 57.56 82 HIS A N 1
ATOM 592 C CA . HIS A 1 82 ? -14.598 -0.013 3.886 1.00 57.56 82 HIS A CA 1
ATOM 593 C C . HIS A 1 82 ? -14.539 1.151 2.871 1.00 57.56 82 HIS A C 1
ATOM 595 O O . HIS A 1 82 ? -13.726 1.115 1.942 1.00 57.56 82 HIS A O 1
ATOM 601 N N . LYS A 1 83 ? -15.374 2.187 3.023 1.00 60.34 83 LYS A N 1
ATOM 602 C CA . LYS A 1 83 ? -15.533 3.262 2.022 1.00 60.34 83 LYS A CA 1
ATOM 603 C C . LYS A 1 83 ? -14.557 4.427 2.151 1.00 60.34 83 LYS A C 1
ATOM 605 O O . LYS A 1 83 ? -14.587 5.317 1.310 1.00 60.34 83 LYS A O 1
ATOM 610 N N . TYR A 1 84 ? -13.674 4.412 3.144 1.00 81.88 84 TYR A N 1
ATOM 611 C CA . TYR A 1 84 ? -12.708 5.493 3.356 1.00 81.88 84 TYR A CA 1
ATOM 612 C C . TYR A 1 84 ? -11.291 4.943 3.476 1.00 81.88 84 TYR A C 1
ATOM 614 O O . TYR A 1 84 ? -10.574 5.221 4.438 1.00 81.88 84 TYR A O 1
ATOM 622 N N . LEU A 1 85 ? -10.910 4.119 2.494 1.00 91.56 85 LEU A N 1
ATOM 623 C CA . LEU A 1 85 ? -9.506 3.806 2.277 1.00 91.56 85 LEU A CA 1
ATOM 624 C C . LEU A 1 85 ? -8.871 4.929 1.466 1.00 91.56 85 LEU A C 1
ATOM 626 O O . LEU A 1 85 ? -9.303 5.237 0.361 1.00 91.56 85 LEU A O 1
ATOM 630 N N . LEU A 1 86 ? -7.828 5.527 2.023 1.00 92.56 86 LEU A N 1
ATOM 631 C CA . LEU A 1 86 ? -7.001 6.504 1.340 1.00 92.56 86 LEU A CA 1
ATOM 632 C C . LEU A 1 86 ? -5.699 5.830 0.927 1.00 92.56 86 LEU A C 1
ATOM 634 O O . LEU A 1 86 ? -4.959 5.328 1.774 1.00 92.56 86 LEU A O 1
ATOM 638 N N . VAL A 1 87 ? -5.410 5.838 -0.372 1.00 93.00 87 VAL A N 1
ATOM 639 C CA . VAL A 1 87 ? -4.161 5.292 -0.906 1.00 93.00 87 VAL A CA 1
ATOM 640 C C . VAL A 1 87 ? -3.190 6.415 -1.219 1.00 93.00 87 VAL A C 1
ATOM 642 O O . VAL A 1 87 ? -3.510 7.356 -1.946 1.00 93.00 87 VAL A O 1
ATOM 645 N N . GLN A 1 88 ? -1.975 6.291 -0.700 1.00 91.81 88 GLN A N 1
ATOM 646 C CA . GLN A 1 88 ? -0.899 7.239 -0.922 1.00 91.81 88 GLN A CA 1
ATOM 647 C C . GLN A 1 88 ? 0.301 6.537 -1.536 1.00 91.81 88 GLN A C 1
ATOM 649 O O . GLN A 1 88 ? 0.917 5.685 -0.903 1.00 91.81 88 GLN A O 1
ATOM 654 N N . HIS A 1 89 ? 0.664 6.930 -2.754 1.00 89.44 89 HIS A N 1
ATOM 655 C CA . HIS A 1 89 ? 1.870 6.432 -3.407 1.00 89.44 89 HIS A CA 1
ATOM 656 C C . HIS A 1 89 ? 3.120 7.040 -2.763 1.00 89.44 89 HIS A C 1
ATOM 658 O O . HIS A 1 89 ? 3.179 8.249 -2.525 1.00 89.44 89 HIS A O 1
ATOM 664 N N . ALA A 1 90 ? 4.131 6.205 -2.536 1.00 87.44 90 ALA A N 1
ATOM 665 C CA . ALA A 1 90 ? 5.451 6.651 -2.128 1.00 87.44 90 ALA A CA 1
ATOM 666 C C . ALA A 1 90 ? 6.079 7.491 -3.247 1.00 87.44 90 ALA A C 1
ATOM 668 O O . ALA A 1 90 ? 6.014 7.147 -4.431 1.00 87.44 90 ALA A O 1
ATOM 669 N N . THR A 1 91 ? 6.673 8.621 -2.869 1.00 79.00 91 THR A N 1
ATOM 670 C CA . THR A 1 91 ? 7.235 9.577 -3.838 1.00 79.00 91 THR A CA 1
ATOM 671 C C . THR A 1 91 ? 8.723 9.346 -4.078 1.00 79.00 91 THR A C 1
ATOM 673 O O . THR A 1 91 ? 9.252 9.775 -5.105 1.00 79.00 91 THR A O 1
ATOM 676 N N . LYS A 1 92 ? 9.401 8.645 -3.161 1.00 68.19 92 LYS A N 1
ATOM 677 C CA . LYS A 1 92 ? 10.844 8.404 -3.206 1.00 68.19 92 LYS A CA 1
ATOM 678 C C . LYS A 1 92 ? 11.174 6.949 -3.524 1.00 68.19 92 LYS A C 1
ATOM 680 O O . LYS A 1 92 ? 10.649 6.024 -2.915 1.00 68.19 92 LYS A O 1
ATOM 685 N N . GLN A 1 93 ? 12.116 6.756 -4.443 1.00 62.59 93 GLN A N 1
ATOM 686 C CA . GLN A 1 93 ? 12.836 5.489 -4.596 1.00 62.59 93 GLN A CA 1
ATOM 687 C C . GLN A 1 93 ? 13.978 5.430 -3.567 1.00 62.59 93 GLN A C 1
ATOM 689 O O . GLN A 1 93 ? 14.580 6.461 -3.250 1.00 62.59 93 GLN A O 1
ATOM 694 N N . ARG A 1 94 ? 14.291 4.234 -3.046 1.00 52.47 94 ARG A N 1
ATOM 695 C CA . ARG A 1 94 ? 15.309 4.019 -1.996 1.00 52.47 94 ARG A CA 1
ATOM 696 C C . ARG A 1 94 ? 16.703 4.521 -2.400 1.00 52.47 94 ARG A C 1
ATOM 698 O O . ARG A 1 94 ? 17.453 5.007 -1.554 1.00 52.47 94 ARG A O 1
ATOM 705 N N . SER A 1 95 ? 16.990 4.531 -3.702 1.00 43.88 95 SER A N 1
ATOM 706 C CA . SER A 1 95 ? 18.266 4.930 -4.312 1.00 43.88 95 SER A CA 1
ATOM 707 C C . SER A 1 95 ? 18.688 6.392 -4.093 1.00 43.88 95 SER A C 1
ATOM 709 O O . SER A 1 95 ? 19.796 6.765 -4.470 1.00 43.88 95 SER A O 1
ATOM 711 N N . GLN A 1 96 ? 17.870 7.241 -3.458 1.00 45.12 96 GLN A N 1
ATOM 712 C CA . GLN A 1 96 ? 18.269 8.620 -3.143 1.00 45.12 96 GLN A CA 1
ATOM 713 C C . GLN A 1 96 ? 18.747 8.850 -1.706 1.00 45.12 96 GLN A C 1
ATOM 715 O O . GLN A 1 96 ? 19.187 9.959 -1.403 1.00 45.12 96 GLN A O 1
ATOM 720 N N . HIS A 1 97 ? 18.695 7.859 -0.808 1.00 41.91 97 HIS A N 1
ATOM 721 C CA . HIS A 1 97 ? 19.004 8.131 0.602 1.00 41.91 97 HIS A CA 1
ATOM 722 C C . HIS A 1 97 ? 20.494 8.113 0.980 1.00 41.91 97 HIS A C 1
ATOM 724 O O . HIS A 1 97 ? 20.817 8.651 2.035 1.00 41.91 97 HIS A O 1
ATOM 730 N N . GLN A 1 98 ? 21.417 7.595 0.155 1.00 42.28 98 GLN A N 1
ATOM 731 C CA . GLN A 1 98 ? 22.850 7.557 0.521 1.00 42.28 98 GLN A CA 1
ATOM 732 C C . GLN A 1 98 ? 23.860 7.692 -0.636 1.00 42.28 98 GLN A C 1
ATOM 734 O O . GLN A 1 98 ? 25.002 7.266 -0.502 1.00 42.28 98 GLN A O 1
ATOM 739 N N . GLY A 1 99 ? 23.500 8.292 -1.775 1.00 41.09 99 GLY A N 1
ATOM 740 C CA . GLY A 1 99 ? 24.482 8.562 -2.845 1.00 41.09 99 GLY A CA 1
ATOM 741 C C . GLY A 1 99 ? 25.101 7.314 -3.497 1.00 41.09 99 GLY A C 1
ATOM 742 O O . GLY A 1 99 ? 26.029 7.437 -4.293 1.00 41.09 99 GLY A O 1
ATOM 743 N N . VAL A 1 100 ? 24.570 6.129 -3.194 1.00 44.12 100 VAL A N 1
ATOM 744 C CA . VAL A 1 100 ? 24.810 4.889 -3.925 1.00 44.12 100 VAL A CA 1
ATOM 745 C C . VAL A 1 100 ? 23.600 4.706 -4.827 1.00 44.12 100 VAL A C 1
ATOM 747 O O . VAL A 1 100 ? 22.467 4.670 -4.349 1.00 44.12 100 VAL A O 1
ATOM 750 N N . ALA A 1 101 ? 23.820 4.659 -6.138 1.00 46.84 101 ALA A N 1
ATOM 751 C CA . ALA A 1 101 ? 22.786 4.221 -7.057 1.00 46.84 101 ALA A CA 1
ATOM 752 C C . ALA A 1 101 ? 22.527 2.739 -6.764 1.00 46.84 101 ALA A C 1
ATOM 754 O O . ALA A 1 101 ? 23.227 1.883 -7.298 1.00 46.84 101 ALA A O 1
ATOM 755 N N . ASP A 1 102 ? 21.582 2.441 -5.870 1.00 48.22 102 ASP A N 1
ATOM 756 C CA . ASP A 1 102 ? 21.087 1.078 -5.700 1.00 48.22 102 ASP A CA 1
ATOM 757 C C . ASP A 1 102 ? 20.508 0.654 -7.051 1.00 48.22 102 ASP A C 1
ATOM 759 O O . ASP A 1 102 ? 19.459 1.144 -7.484 1.00 48.22 102 ASP A O 1
ATOM 763 N N . ALA A 1 103 ? 21.245 -0.215 -7.742 1.00 51.25 103 ALA A N 1
ATOM 764 C CA . ALA A 1 103 ? 20.898 -0.744 -9.056 1.00 51.25 103 ALA A CA 1
ATOM 765 C C . ALA A 1 103 ? 19.574 -1.531 -9.037 1.00 51.25 103 ALA A C 1
ATOM 767 O O . ALA A 1 103 ? 18.971 -1.744 -10.086 1.00 51.25 103 ALA A O 1
ATOM 768 N N . ASP A 1 104 ? 19.093 -1.887 -7.844 1.00 55.72 104 ASP A N 1
ATOM 769 C CA . ASP A 1 104 ? 18.000 -2.834 -7.644 1.00 55.72 104 ASP A CA 1
ATOM 770 C C . ASP A 1 104 ? 16.611 -2.170 -7.562 1.00 55.72 104 ASP A C 1
ATOM 772 O O . ASP A 1 104 ? 15.591 -2.846 -7.438 1.00 55.72 104 ASP A O 1
ATOM 776 N N . GLY A 1 105 ? 16.527 -0.835 -7.671 1.00 65.50 105 GLY A N 1
ATOM 777 C CA . GLY A 1 105 ? 15.254 -0.139 -7.907 1.00 65.50 105 GLY A CA 1
ATOM 778 C C . GLY A 1 105 ? 14.195 -0.306 -6.806 1.00 65.50 105 GLY A C 1
ATOM 779 O O . GLY A 1 105 ? 13.005 -0.143 -7.086 1.00 65.50 105 GLY A O 1
ATOM 780 N N . HIS A 1 106 ? 14.602 -0.628 -5.574 1.00 76.50 106 HIS A N 1
ATOM 781 C CA . HIS A 1 106 ? 13.700 -0.831 -4.439 1.00 76.50 106 HIS A CA 1
ATOM 782 C C . HIS A 1 106 ? 12.949 0.448 -4.040 1.00 76.50 106 HIS A C 1
ATOM 784 O O . HIS A 1 106 ? 13.495 1.559 -4.052 1.00 76.50 106 HIS A O 1
ATOM 790 N N . ILE A 1 107 ? 11.693 0.284 -3.626 1.00 81.44 107 ILE A N 1
ATOM 791 C CA . ILE A 1 107 ? 10.885 1.370 -3.069 1.00 81.44 107 ILE A CA 1
ATOM 792 C C . ILE A 1 107 ? 11.158 1.516 -1.566 1.00 81.44 107 ILE A C 1
ATOM 794 O O . ILE A 1 107 ? 11.357 0.527 -0.860 1.00 81.44 107 ILE A O 1
ATOM 798 N N . GLN A 1 108 ? 11.185 2.755 -1.069 1.00 82.81 108 GLN A N 1
ATOM 799 C CA . GLN A 1 108 ? 11.319 3.028 0.359 1.00 82.81 108 GLN A CA 1
ATOM 800 C C . GLN A 1 108 ? 9.934 3.236 0.966 1.00 82.81 108 GLN A C 1
ATOM 802 O O . GLN A 1 108 ? 9.235 4.176 0.606 1.00 82.81 108 GLN A O 1
ATOM 807 N N . LEU A 1 109 ? 9.551 2.358 1.893 1.00 85.19 109 LEU A N 1
ATOM 808 C CA . LEU A 1 109 ? 8.240 2.402 2.556 1.00 85.19 109 LEU A CA 1
ATOM 809 C C . LEU A 1 109 ? 8.334 2.688 4.061 1.00 85.19 109 LEU A C 1
ATOM 811 O O . LEU A 1 109 ? 7.348 2.556 4.783 1.00 85.19 109 LEU A O 1
ATOM 815 N N . ASP A 1 110 ? 9.518 3.047 4.555 1.00 82.75 110 ASP A N 1
ATOM 816 C CA . ASP A 1 110 ? 9.702 3.386 5.965 1.00 82.75 110 ASP A CA 1
ATOM 817 C C . ASP A 1 110 ? 9.187 4.797 6.261 1.00 82.75 110 ASP A C 1
ATOM 819 O O . ASP A 1 110 ? 9.335 5.704 5.446 1.00 82.75 110 ASP A O 1
ATOM 823 N N . ASN A 1 111 ? 8.680 4.997 7.479 1.00 79.56 111 ASN A N 1
ATOM 824 C CA . ASN A 1 111 ? 8.233 6.296 7.994 1.00 79.56 111 ASN A CA 1
ATOM 825 C C . ASN A 1 111 ? 7.168 6.993 7.114 1.00 79.56 111 ASN A C 1
ATOM 827 O O . ASN A 1 111 ? 7.406 8.122 6.666 1.00 79.56 111 ASN A O 1
ATOM 831 N N . PRO A 1 112 ? 6.000 6.362 6.867 1.00 80.31 112 PRO A N 1
ATOM 832 C CA . PRO A 1 112 ? 4.896 6.961 6.106 1.00 80.31 112 PRO A CA 1
ATOM 833 C C . PRO A 1 112 ? 4.581 8.405 6.518 1.00 80.31 112 PRO A C 1
ATOM 835 O O . PRO A 1 112 ? 4.316 9.267 5.680 1.00 80.31 112 PRO A O 1
ATOM 838 N N . GLU A 1 113 ? 4.672 8.702 7.814 1.00 75.69 113 GLU A N 1
ATOM 839 C CA . GLU A 1 113 ? 4.421 10.020 8.392 1.00 75.69 113 GLU A CA 1
ATOM 840 C C . GLU A 1 113 ? 5.352 11.123 7.874 1.00 75.69 113 GLU A C 1
ATOM 842 O O . GLU A 1 113 ? 4.961 12.289 7.834 1.00 75.69 113 GLU A O 1
ATOM 847 N N . LYS A 1 114 ? 6.561 10.775 7.421 1.00 75.75 114 LYS A N 1
ATOM 848 C CA . LYS A 1 114 ? 7.525 11.731 6.854 1.00 75.75 114 LYS A CA 1
ATOM 849 C C . LYS A 1 114 ? 7.335 11.952 5.358 1.00 75.75 114 LYS A C 1
ATOM 851 O O . LYS A 1 114 ? 7.809 12.957 4.833 1.00 75.75 114 LYS A O 1
ATOM 856 N N . GLU A 1 115 ? 6.655 11.036 4.674 1.00 72.19 115 GLU A N 1
ATOM 857 C CA . GLU A 1 115 ? 6.397 11.106 3.229 1.00 72.19 115 GLU A CA 1
ATOM 858 C C . GLU A 1 115 ? 5.034 11.727 2.899 1.00 72.19 115 GLU A C 1
ATOM 860 O O . GLU A 1 115 ? 4.542 11.633 1.775 1.00 72.19 115 GLU A O 1
ATOM 865 N N . GLY A 1 116 ? 4.457 12.428 3.878 1.00 65.12 116 GLY A N 1
ATOM 866 C CA . GLY A 1 116 ? 3.214 13.168 3.731 1.00 65.12 116 GLY A CA 1
ATOM 867 C C . GLY A 1 116 ? 1.986 12.339 4.059 1.00 65.12 116 GLY A C 1
ATOM 868 O O . GLY A 1 116 ? 0.973 12.536 3.390 1.00 65.12 116 GLY A O 1
ATOM 869 N N . ALA A 1 117 ? 2.070 11.409 5.024 1.00 72.62 117 ALA A N 1
ATOM 870 C CA . ALA A 1 117 ? 0.884 10.735 5.548 1.00 72.62 117 ALA A CA 1
ATOM 871 C C . ALA A 1 117 ? -0.244 11.748 5.797 1.00 72.62 117 ALA A C 1
ATOM 873 O O . ALA A 1 117 ? 0.034 12.909 6.130 1.00 72.62 117 ALA A O 1
ATOM 874 N N . PRO A 1 118 ? -1.511 11.325 5.674 1.00 78.69 118 PRO A N 1
ATOM 875 C CA . PRO A 1 118 ? -2.636 12.220 5.865 1.00 78.69 118 PRO A CA 1
ATOM 876 C C . PRO A 1 118 ? -2.507 12.934 7.214 1.00 78.69 118 PRO A C 1
ATOM 878 O O . PRO A 1 118 ? -2.316 12.302 8.254 1.00 78.69 118 PRO A O 1
ATOM 881 N N . SER A 1 119 ? -2.587 14.265 7.192 1.00 72.50 119 SER A N 1
ATOM 882 C CA . SER A 1 119 ? -2.313 15.100 8.368 1.00 72.50 119 SER A CA 1
ATOM 883 C C . SER A 1 119 ? -3.357 14.960 9.476 1.00 72.50 119 SER A C 1
ATOM 885 O O . SER A 1 119 ? -3.153 15.472 10.574 1.00 72.50 119 SER A O 1
ATOM 887 N N . SER A 1 120 ? -4.480 14.292 9.209 1.00 76.75 120 SER A N 1
ATOM 888 C CA . SER A 1 120 ? -5.548 14.137 10.186 1.00 76.75 120 SER A CA 1
ATOM 889 C C . SER A 1 120 ? -5.310 12.933 11.090 1.00 76.75 120 SER A C 1
ATOM 891 O O . SER A 1 120 ? -5.026 11.835 10.610 1.00 76.75 120 SER A O 1
ATOM 893 N N . GLU A 1 121 ? -5.537 13.105 12.387 1.00 83.25 121 GLU A N 1
ATOM 894 C CA . GLU A 1 121 ? -5.416 12.058 13.411 1.00 83.25 121 GLU A CA 1
ATOM 895 C C . GLU A 1 121 ? -6.379 10.875 13.222 1.00 83.25 121 GLU A C 1
ATOM 897 O O . GLU A 1 121 ? -6.262 9.877 13.923 1.00 83.25 121 GLU A O 1
ATOM 902 N N . HIS A 1 122 ? -7.325 10.960 12.287 1.00 86.00 122 HIS A N 1
ATOM 903 C CA . HIS A 1 122 ? -8.304 9.906 12.019 1.00 86.00 122 HIS A CA 1
ATOM 904 C C . HIS A 1 122 ? -7.800 8.869 11.007 1.00 86.00 122 HIS A C 1
ATOM 906 O O . HIS A 1 122 ? -8.274 7.742 11.001 1.00 86.00 122 HIS A O 1
ATOM 912 N N . TYR A 1 123 ? -6.811 9.194 10.169 1.00 89.94 123 TYR A N 1
ATOM 913 C CA . TYR A 1 123 ? -6.280 8.228 9.206 1.00 89.94 123 TYR A CA 1
ATOM 914 C C . TYR A 1 123 ? -5.222 7.341 9.852 1.00 89.94 123 TYR A C 1
ATOM 916 O O . TYR A 1 123 ? -4.176 7.809 10.308 1.00 89.94 123 TYR A O 1
ATOM 924 N N . LYS A 1 124 ? -5.483 6.037 9.855 1.00 90.19 124 LYS A N 1
ATOM 925 C CA . LYS A 1 124 ? -4.601 5.018 10.422 1.00 90.19 124 LYS A CA 1
ATOM 926 C C . LYS A 1 124 ? -4.046 4.153 9.319 1.00 90.19 124 LYS A C 1
ATOM 928 O O . LYS A 1 124 ? -4.809 3.661 8.496 1.00 90.19 124 LYS A O 1
ATOM 933 N N . LEU A 1 125 ? -2.737 3.937 9.319 1.00 92.25 125 LEU A N 1
ATOM 934 C CA . LEU A 1 125 ? -2.102 3.000 8.406 1.00 92.25 125 LEU A CA 1
ATOM 935 C C . LEU A 1 125 ? -2.680 1.602 8.628 1.00 92.25 125 LEU A C 1
ATOM 937 O O . LEU A 1 125 ? -2.629 1.098 9.749 1.00 92.25 125 LEU A O 1
ATOM 941 N N . VAL A 1 126 ? -3.205 0.979 7.578 1.00 93.38 126 VAL A N 1
ATOM 942 C CA . VAL A 1 126 ? -3.806 -0.364 7.634 1.00 93.38 126 VAL A CA 1
ATOM 943 C C . VAL A 1 126 ? -3.149 -1.362 6.695 1.00 93.38 126 VAL A C 1
ATOM 945 O O . VAL A 1 126 ? -3.328 -2.554 6.911 1.00 93.38 126 VAL A O 1
ATOM 948 N N . ALA A 1 127 ? -2.381 -0.904 5.705 1.00 94.81 127 ALA A N 1
ATOM 949 C CA . ALA A 1 127 ? -1.508 -1.746 4.895 1.00 94.81 127 ALA A CA 1
ATOM 950 C C . ALA A 1 127 ? -0.413 -0.920 4.211 1.00 94.81 127 ALA A C 1
ATOM 952 O O . ALA A 1 127 ? -0.551 0.295 4.041 1.00 94.81 127 ALA A O 1
ATOM 953 N N . ASP A 1 128 ? 0.636 -1.597 3.760 1.00 95.38 128 ASP A N 1
ATOM 954 C CA . ASP A 1 128 ? 1.528 -1.100 2.715 1.00 95.38 128 ASP A CA 1
ATOM 955 C C . ASP A 1 128 ? 1.392 -1.939 1.438 1.00 95.38 128 ASP A C 1
ATOM 957 O O . ASP A 1 128 ? 0.775 -3.009 1.430 1.00 95.38 128 ASP A O 1
ATOM 961 N N . PHE A 1 129 ? 1.894 -1.410 0.325 1.00 96.25 129 PHE A N 1
ATOM 962 C CA . PHE A 1 129 ? 1.946 -2.160 -0.921 1.00 96.25 129 PHE A CA 1
ATOM 963 C C . PHE A 1 129 ? 3.164 -1.799 -1.762 1.00 96.25 129 PHE A C 1
ATOM 965 O O . PHE A 1 129 ? 3.621 -0.654 -1.743 1.00 96.25 129 PHE A O 1
ATOM 972 N N . HIS A 1 130 ? 3.640 -2.744 -2.569 1.00 95.31 130 HIS A N 1
ATOM 973 C CA . HIS A 1 130 ? 4.656 -2.500 -3.590 1.00 95.31 130 HIS A CA 1
ATOM 974 C C . HIS A 1 130 ? 4.566 -3.459 -4.776 1.00 95.31 130 HIS A C 1
ATOM 976 O O . HIS A 1 130 ? 3.736 -4.364 -4.822 1.00 95.31 130 HIS A O 1
ATOM 982 N N . THR A 1 131 ? 5.406 -3.227 -5.783 1.00 93.44 131 THR A N 1
ATOM 983 C CA . THR A 1 131 ? 5.469 -4.023 -7.010 1.00 93.44 131 THR A CA 1
ATOM 984 C C . THR A 1 131 ? 6.818 -4.711 -7.165 1.00 93.44 131 THR A C 1
ATOM 986 O O . THR A 1 131 ? 7.840 -4.048 -6.991 1.00 93.44 131 THR A O 1
ATOM 989 N N . HIS A 1 132 ? 6.837 -5.945 -7.663 1.00 91.50 132 HIS A N 1
ATOM 990 C CA . HIS A 1 132 ? 8.026 -6.633 -8.173 1.00 91.50 132 HIS A CA 1
ATOM 991 C C . HIS A 1 132 ? 7.914 -6.807 -9.702 1.00 91.50 132 HIS A C 1
ATOM 993 O O . HIS A 1 132 ? 7.377 -7.815 -10.177 1.00 91.50 132 HIS A O 1
ATOM 999 N N . PRO A 1 133 ? 8.371 -5.814 -10.492 1.00 86.75 133 PRO A N 1
ATOM 1000 C CA . PRO A 1 133 ? 8.189 -5.812 -11.947 1.00 86.75 133 PRO A CA 1
ATOM 1001 C C . PRO A 1 133 ? 9.122 -6.767 -12.712 1.00 86.75 133 PRO A C 1
ATOM 1003 O O . PRO A 1 133 ? 8.847 -7.073 -13.868 1.00 86.75 133 PRO A O 1
ATOM 1006 N N . ASN A 1 134 ? 10.202 -7.263 -12.099 1.00 82.62 134 ASN A N 1
ATOM 1007 C CA . ASN A 1 134 ? 11.160 -8.153 -12.765 1.00 82.62 134 ASN A CA 1
ATOM 1008 C C . ASN A 1 134 ? 10.644 -9.592 -12.811 1.00 82.62 134 ASN A C 1
ATOM 1010 O O . ASN A 1 134 ? 10.732 -10.315 -11.821 1.00 82.62 134 ASN A O 1
ATOM 1014 N N . SER A 1 135 ? 10.125 -10.011 -13.968 1.00 69.19 135 SER A N 1
ATOM 1015 C CA . SER A 1 135 ? 9.561 -11.350 -14.214 1.00 69.19 135 SER A CA 1
ATOM 1016 C C . SER A 1 135 ? 10.582 -12.495 -14.159 1.00 69.19 135 SER A C 1
ATOM 1018 O O . SER A 1 135 ? 10.181 -13.647 -14.007 1.00 69.19 135 SER A O 1
ATOM 1020 N N . HIS A 1 136 ? 11.877 -12.189 -14.275 1.00 65.81 136 HIS A N 1
ATOM 1021 C CA . HIS A 1 136 ? 12.957 -13.172 -14.421 1.00 65.81 136 HIS A CA 1
ATOM 1022 C C . HIS A 1 136 ? 13.546 -13.716 -13.126 1.00 65.81 136 HIS A C 1
ATOM 1024 O O . HIS A 1 136 ? 14.237 -14.733 -13.169 1.00 65.81 136 HIS A O 1
ATOM 1030 N N . ASP A 1 137 ? 13.271 -13.067 -12.001 1.00 63.25 137 ASP A N 1
ATOM 1031 C CA . ASP A 1 137 ? 13.939 -13.385 -10.749 1.00 63.25 137 ASP A CA 1
ATOM 1032 C C . ASP A 1 137 ? 13.009 -14.156 -9.811 1.00 63.25 137 ASP A C 1
ATOM 1034 O O . ASP A 1 137 ? 11.783 -14.001 -9.840 1.00 63.25 137 ASP A O 1
ATOM 1038 N N . ASP A 1 138 ? 13.604 -14.907 -8.882 1.00 66.12 138 ASP A N 1
ATOM 1039 C CA . ASP A 1 138 ? 12.911 -15.501 -7.728 1.00 66.12 138 ASP A CA 1
ATOM 1040 C C . ASP A 1 138 ? 12.173 -14.444 -6.867 1.00 66.12 138 ASP A C 1
ATOM 1042 O O . ASP A 1 138 ? 11.338 -14.777 -6.022 1.00 66.12 138 ASP A O 1
ATOM 1046 N N . ASN A 1 139 ? 12.386 -13.158 -7.162 1.00 76.12 139 ASN A N 1
ATOM 1047 C CA . ASN A 1 139 ? 11.722 -11.987 -6.599 1.00 76.12 139 ASN A CA 1
ATOM 1048 C C . ASN A 1 139 ? 10.270 -11.802 -7.074 1.00 76.12 139 ASN A C 1
ATOM 1050 O O . ASN A 1 139 ? 9.727 -10.712 -6.994 1.00 76.12 139 ASN A O 1
ATOM 1054 N N . GLN A 1 140 ? 9.578 -12.831 -7.557 1.00 87.00 140 GLN A N 1
ATOM 1055 C CA . GLN A 1 140 ? 8.140 -12.736 -7.856 1.00 87.00 140 GLN A CA 1
ATOM 1056 C C . GLN A 1 140 ? 7.244 -12.818 -6.610 1.00 87.00 140 GLN A C 1
ATOM 1058 O O . GLN A 1 140 ? 6.020 -12.690 -6.714 1.00 87.00 140 GLN A O 1
ATOM 1063 N N . ARG A 1 141 ? 7.845 -13.049 -5.442 1.00 88.62 141 ARG A N 1
ATOM 1064 C CA . ARG A 1 141 ? 7.190 -13.206 -4.140 1.00 88.62 141 ARG A CA 1
ATOM 1065 C C . ARG A 1 141 ? 7.748 -12.194 -3.135 1.00 88.62 141 ARG A C 1
ATOM 1067 O O . ARG A 1 141 ? 8.812 -11.636 -3.405 1.00 88.62 141 ARG A O 1
ATOM 1074 N N . PRO A 1 142 ? 7.054 -11.969 -2.005 1.00 88.25 142 PRO A N 1
ATOM 1075 C CA . PRO A 1 142 ? 7.608 -11.176 -0.915 1.00 88.25 142 PRO A CA 1
ATOM 1076 C C . PRO A 1 142 ? 8.911 -11.811 -0.439 1.00 88.25 142 PRO A C 1
ATOM 1078 O O . PRO A 1 142 ? 8.975 -13.037 -0.286 1.00 88.25 142 PRO A O 1
ATOM 1081 N N . ASP A 1 143 ? 9.937 -10.995 -0.232 1.00 85.38 143 ASP A N 1
ATOM 1082 C CA . ASP A 1 143 ? 11.191 -11.470 0.344 1.00 85.38 143 ASP A CA 1
ATOM 1083 C C . ASP A 1 143 ? 11.119 -11.509 1.885 1.00 85.38 143 ASP A C 1
ATOM 1085 O O . ASP A 1 143 ? 10.103 -11.182 2.512 1.00 85.38 143 ASP A O 1
ATOM 1089 N N . SER A 1 144 ? 12.192 -11.967 2.533 1.00 81.81 144 SER A N 1
ATOM 1090 C CA . SER A 1 144 ? 12.237 -12.026 3.997 1.00 81.81 144 SER A CA 1
ATOM 1091 C C . SER A 1 144 ? 12.164 -10.647 4.657 1.00 81.81 144 SER A C 1
ATOM 1093 O O . SER A 1 144 ? 11.651 -10.543 5.773 1.00 81.81 144 SER A O 1
ATOM 1095 N N . ASP A 1 145 ? 12.663 -9.603 3.993 1.00 82.19 145 ASP A N 1
ATOM 1096 C CA . ASP A 1 145 ? 12.658 -8.237 4.514 1.00 82.19 145 ASP A CA 1
ATOM 1097 C C . ASP A 1 145 ? 11.260 -7.618 4.411 1.00 82.19 145 ASP A C 1
ATOM 1099 O O . ASP A 1 145 ? 10.835 -6.909 5.323 1.00 82.19 145 ASP A O 1
ATOM 1103 N N . ASP A 1 146 ? 10.504 -7.921 3.357 1.00 87.00 146 ASP A N 1
ATOM 1104 C CA . ASP A 1 146 ? 9.088 -7.580 3.220 1.00 87.00 146 ASP A CA 1
ATOM 1105 C C . ASP A 1 146 ? 8.273 -8.177 4.368 1.00 87.00 146 ASP A C 1
ATOM 1107 O O . ASP A 1 146 ? 7.587 -7.454 5.097 1.00 87.00 146 ASP A O 1
ATOM 1111 N N . ILE A 1 147 ? 8.411 -9.489 4.587 1.00 86.12 147 ILE A N 1
ATOM 1112 C CA . ILE A 1 147 ? 7.694 -10.205 5.649 1.00 86.12 147 ILE A CA 1
ATOM 1113 C C . ILE A 1 147 ? 8.050 -9.624 7.017 1.00 86.12 147 ILE A C 1
ATOM 1115 O O . ILE A 1 147 ? 7.157 -9.285 7.798 1.00 86.12 147 ILE A O 1
ATOM 1119 N N . LYS A 1 148 ? 9.349 -9.478 7.304 1.00 81.75 148 LYS A N 1
ATOM 1120 C CA . LYS A 1 148 ? 9.832 -8.923 8.570 1.00 81.75 148 LYS A CA 1
ATOM 1121 C C . LYS A 1 148 ? 9.269 -7.522 8.808 1.00 81.75 148 LYS A C 1
ATOM 1123 O O . LYS A 1 148 ? 8.733 -7.273 9.887 1.00 81.75 148 LYS A O 1
ATOM 1128 N N . ARG A 1 149 ? 9.329 -6.640 7.804 1.00 83.56 149 ARG A N 1
ATOM 1129 C CA . ARG A 1 149 ? 8.806 -5.272 7.907 1.00 83.56 149 ARG A CA 1
ATOM 1130 C C . ARG A 1 149 ? 7.307 -5.262 8.171 1.00 83.56 149 ARG A C 1
ATOM 1132 O O . ARG A 1 149 ? 6.895 -4.577 9.094 1.00 83.56 149 ARG A O 1
ATOM 1139 N N . ALA A 1 150 ? 6.493 -6.032 7.449 1.00 87.56 150 ALA A N 1
ATOM 1140 C CA . ALA A 1 150 ? 5.047 -6.067 7.702 1.00 87.56 150 ALA A CA 1
ATOM 1141 C C . ALA A 1 150 ? 4.713 -6.470 9.149 1.00 87.56 150 ALA A C 1
ATOM 1143 O O . ALA A 1 150 ? 3.850 -5.860 9.785 1.00 87.56 150 ALA A O 1
ATOM 1144 N N . TYR A 1 151 ? 5.438 -7.445 9.710 1.00 83.06 151 TYR A N 1
ATOM 1145 C CA . TYR A 1 151 ? 5.274 -7.823 11.114 1.00 83.06 151 TYR A CA 1
ATOM 1146 C C . TYR A 1 151 ? 5.729 -6.724 12.074 1.00 83.06 151 TYR A C 1
ATOM 1148 O O . TYR A 1 151 ? 4.951 -6.345 12.946 1.00 83.06 151 TYR A O 1
ATOM 1156 N N . GLU A 1 152 ? 6.934 -6.171 11.903 1.00 80.62 152 GLU A N 1
ATOM 1157 C CA . GLU A 1 152 ? 7.439 -5.054 12.723 1.00 80.62 152 GLU A CA 1
ATOM 1158 C C . GLU A 1 152 ? 6.496 -3.843 12.696 1.00 80.62 152 GLU A C 1
ATOM 1160 O O . GLU A 1 152 ? 6.346 -3.137 13.691 1.00 80.62 152 GLU A O 1
ATOM 1165 N N . ARG A 1 153 ? 5.824 -3.638 11.562 1.00 84.38 153 ARG A N 1
ATOM 1166 C CA . ARG A 1 153 ? 4.850 -2.576 11.316 1.00 84.38 153 ARG A CA 1
ATOM 1167 C C . ARG A 1 153 ? 3.434 -2.918 11.769 1.00 84.38 153 ARG A C 1
ATOM 1169 O O . ARG A 1 153 ? 2.584 -2.037 11.720 1.00 84.38 153 ARG A O 1
ATOM 1176 N N . GLY A 1 154 ? 3.140 -4.160 12.152 1.00 87.44 154 GLY A N 1
ATOM 1177 C CA . GLY A 1 154 ? 1.815 -4.598 12.603 1.00 87.44 154 GLY A CA 1
ATOM 1178 C C . GLY A 1 154 ? 0.674 -4.370 11.600 1.00 87.44 154 GLY A C 1
ATOM 1179 O O . GLY A 1 154 ? -0.480 -4.236 12.016 1.00 87.44 154 GLY A O 1
ATOM 1180 N N . VAL A 1 155 ? 0.977 -4.304 10.299 1.00 91.38 155 VAL A N 1
ATOM 1181 C CA . VAL A 1 155 ? 0.002 -4.132 9.210 1.00 91.38 155 VAL A CA 1
ATOM 1182 C C . VAL A 1 155 ? 0.319 -5.096 8.060 1.00 91.38 155 VAL A C 1
ATOM 1184 O O . VAL A 1 155 ? 1.491 -5.412 7.858 1.00 91.38 155 VAL A O 1
ATOM 1187 N N . PRO A 1 156 ? -0.683 -5.598 7.316 1.00 93.88 156 PRO A N 1
ATOM 1188 C CA . PRO A 1 156 ? -0.439 -6.391 6.115 1.00 93.88 156 PRO A CA 1
ATOM 1189 C C . PRO A 1 156 ? 0.386 -5.624 5.083 1.00 93.88 156 PRO A C 1
ATOM 1191 O O . PRO A 1 156 ? 0.206 -4.417 4.908 1.00 93.88 156 PRO A O 1
ATOM 1194 N N . GLY A 1 157 ? 1.213 -6.356 4.344 1.00 94.94 157 GLY A N 1
ATOM 1195 C CA . GLY A 1 157 ? 1.802 -5.874 3.100 1.00 94.94 157 GLY A CA 1
ATOM 1196 C C . GLY A 1 157 ? 1.176 -6.550 1.885 1.00 94.94 157 GLY A C 1
ATOM 1197 O O . GLY A 1 157 ? 0.751 -7.706 1.962 1.00 94.94 157 GLY A O 1
ATOM 1198 N N . ILE A 1 158 ? 1.085 -5.821 0.771 1.00 96.31 158 ILE A N 1
ATOM 1199 C CA . ILE A 1 158 ? 0.502 -6.278 -0.497 1.00 96.31 158 ILE A CA 1
ATOM 1200 C C . ILE A 1 158 ? 1.546 -6.154 -1.609 1.00 96.31 158 ILE A C 1
ATOM 1202 O O . ILE A 1 158 ? 1.970 -5.058 -1.963 1.00 96.31 158 ILE A O 1
ATOM 1206 N N . LEU A 1 159 ? 1.913 -7.272 -2.223 1.00 94.25 159 LEU A N 1
ATOM 1207 C CA . LEU A 1 159 ? 2.850 -7.307 -3.339 1.00 94.25 159 LEU A CA 1
ATOM 1208 C C . LEU A 1 159 ? 2.116 -7.545 -4.662 1.00 94.25 159 LEU A C 1
ATOM 1210 O O . LEU A 1 159 ? 1.370 -8.511 -4.800 1.00 94.25 159 LEU A O 1
ATOM 1214 N N . VAL A 1 160 ? 2.405 -6.727 -5.671 1.00 93.12 160 VAL A N 1
ATOM 1215 C CA . VAL A 1 160 ? 1.983 -6.943 -7.061 1.00 93.12 160 VAL A CA 1
ATOM 1216 C C . VAL A 1 160 ? 3.172 -7.420 -7.887 1.00 93.12 160 VAL A C 1
ATOM 1218 O O . VAL A 1 160 ? 4.174 -6.721 -8.001 1.00 93.12 160 VAL A O 1
ATOM 1221 N N . SER A 1 161 ? 3.077 -8.588 -8.506 1.00 91.44 161 SER A N 1
ATOM 1222 C CA . SER A 1 161 ? 4.119 -9.109 -9.391 1.00 91.44 161 SER A CA 1
ATOM 1223 C C . SER A 1 161 ? 3.516 -9.722 -10.650 1.00 91.44 161 SER A C 1
ATOM 1225 O O . SER A 1 161 ? 2.297 -9.804 -10.806 1.00 91.44 161 SER A O 1
ATOM 1227 N N . CYS A 1 162 ? 4.363 -10.203 -11.553 1.00 87.94 162 CYS A N 1
ATOM 1228 C CA . CYS A 1 162 ? 3.911 -10.927 -12.736 1.00 87.94 162 CYS A CA 1
ATOM 1229 C C 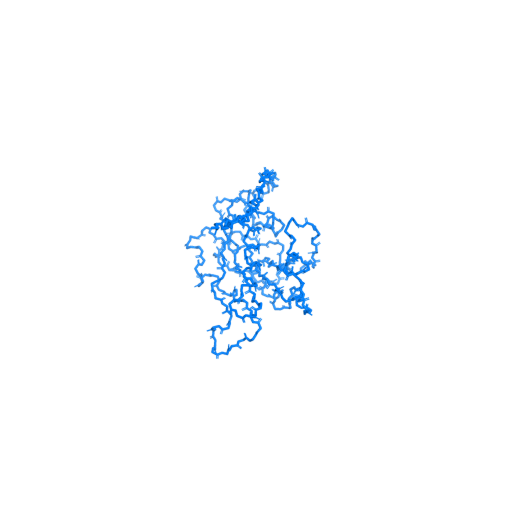. CYS A 1 162 ? 3.205 -12.246 -12.424 1.00 87.94 162 CYS A C 1
ATOM 1231 O O . CYS A 1 162 ? 2.420 -12.735 -13.235 1.00 87.94 162 CYS A O 1
ATOM 1233 N N . SER A 1 163 ? 3.440 -12.798 -11.235 1.00 86.31 163 SER A N 1
ATOM 1234 C CA . SER A 1 163 ? 2.760 -13.998 -10.751 1.00 86.31 163 SER A CA 1
ATOM 1235 C C . SER A 1 163 ? 1.399 -13.711 -10.103 1.00 86.31 163 SER A C 1
ATOM 1237 O O . SER A 1 163 ? 0.714 -14.657 -9.711 1.00 86.31 163 SER A O 1
ATOM 1239 N N . GLY A 1 164 ? 1.002 -12.440 -9.981 1.00 89.62 164 GLY A N 1
ATOM 1240 C CA . GLY A 1 164 ? -0.273 -12.014 -9.404 1.00 89.62 164 GLY A CA 1
ATOM 1241 C C . GLY A 1 164 ? -0.109 -11.087 -8.200 1.00 89.62 164 GLY A C 1
ATOM 1242 O O . GLY A 1 164 ? 0.909 -10.417 -8.043 1.00 89.62 164 GLY A O 1
ATOM 1243 N N . ILE A 1 165 ? -1.141 -11.036 -7.357 1.00 90.19 165 ILE A N 1
ATOM 1244 C CA . ILE A 1 165 ? -1.139 -10.265 -6.109 1.00 90.19 165 ILE A CA 1
ATOM 1245 C C . ILE A 1 165 ? -0.894 -11.223 -4.941 1.00 90.19 165 ILE A C 1
ATOM 1247 O O . ILE A 1 165 ? -1.588 -12.229 -4.797 1.00 90.19 165 ILE A O 1
ATOM 1251 N N . PHE A 1 166 ? 0.069 -10.886 -4.093 1.00 91.50 166 PHE A N 1
ATOM 1252 C CA . PHE A 1 166 ? 0.383 -11.575 -2.847 1.00 91.50 166 PHE A CA 1
ATOM 1253 C C . PHE A 1 166 ? 0.113 -10.637 -1.677 1.00 91.50 166 PHE A C 1
ATOM 1255 O O . PHE A 1 166 ? 0.168 -9.419 -1.819 1.00 91.50 166 PHE A O 1
ATOM 1262 N N . TYR A 1 167 ? -0.132 -11.200 -0.505 1.00 93.25 167 TYR A N 1
ATOM 1263 C CA . TYR A 1 167 ? -0.092 -10.456 0.744 1.00 93.25 167 TYR A CA 1
ATOM 1264 C C . TYR A 1 167 ? 0.654 -11.264 1.792 1.00 93.25 167 TYR A C 1
ATOM 1266 O O . TYR A 1 167 ? 0.735 -12.491 1.713 1.00 93.25 167 TYR A O 1
ATOM 1274 N N . TYR A 1 168 ? 1.215 -10.555 2.756 1.00 90.19 168 TYR A N 1
ATOM 1275 C CA . TYR A 1 168 ? 2.094 -11.101 3.778 1.00 90.19 168 TYR A CA 1
ATOM 1276 C C . TYR A 1 168 ? 1.948 -10.303 5.077 1.00 90.19 168 TYR A C 1
ATOM 1278 O O . TYR A 1 168 ? 1.336 -9.232 5.108 1.00 90.19 168 TYR A O 1
ATOM 1286 N N . GLY A 1 169 ? 2.500 -10.841 6.164 1.00 88.81 169 GLY A N 1
ATOM 1287 C CA . GLY A 1 169 ? 2.344 -10.259 7.494 1.00 88.81 169 GLY A CA 1
ATOM 1288 C C . GLY A 1 169 ? 0.962 -10.536 8.109 1.00 88.81 169 GLY A C 1
ATOM 1289 O O . GLY A 1 169 ? 0.321 -11.539 7.773 1.00 88.81 169 GLY A O 1
ATOM 1290 N N . PRO A 1 170 ? 0.499 -9.691 9.046 1.00 87.94 170 PRO A N 1
ATOM 1291 C CA . PRO A 1 170 ? -0.768 -9.899 9.738 1.00 87.94 170 PRO A CA 1
ATOM 1292 C C . PRO A 1 170 ? -1.967 -9.672 8.807 1.00 87.94 170 PRO A C 1
ATOM 1294 O O . PRO A 1 170 ? -1.960 -8.772 7.980 1.00 87.94 170 PRO A O 1
ATOM 1297 N N . GLN A 1 171 ? -3.055 -10.425 8.985 1.00 90.31 171 GLN A N 1
ATOM 1298 C CA . GLN A 1 171 ? -4.273 -10.289 8.164 1.00 90.31 171 GLN A CA 1
ATOM 1299 C C . GLN A 1 171 ? -4.946 -8.916 8.254 1.00 90.31 171 GLN A C 1
ATOM 1301 O O . GLN A 1 171 ? -5.711 -8.557 7.363 1.00 90.31 171 GLN A O 1
ATOM 1306 N N . ARG A 1 172 ? -4.726 -8.181 9.345 1.00 90.31 172 ARG A N 1
ATOM 1307 C CA . ARG A 1 172 ? -5.227 -6.824 9.579 1.00 90.31 172 ARG A CA 1
ATOM 1308 C C . ARG A 1 172 ? -4.392 -6.148 10.657 1.00 90.31 172 ARG A C 1
ATOM 1310 O O . ARG A 1 172 ? -3.804 -6.831 11.499 1.00 90.31 172 ARG A O 1
ATOM 1317 N N . ARG A 1 173 ? -4.446 -4.820 10.699 1.00 89.12 173 ARG A N 1
ATOM 1318 C CA . ARG A 1 173 ? -4.045 -4.053 11.883 1.00 89.12 173 ARG A CA 1
ATOM 1319 C C . ARG A 1 173 ? -4.925 -4.417 13.090 1.00 89.12 173 ARG A C 1
ATOM 1321 O O . ARG A 1 173 ? -6.120 -4.648 12.933 1.00 89.12 173 ARG A O 1
ATOM 1328 N N . ALA A 1 174 ? -4.342 -4.453 14.290 1.00 84.62 174 ALA A N 1
ATOM 1329 C CA . ALA A 1 174 ? -5.041 -4.834 15.527 1.00 84.62 174 ALA A CA 1
ATOM 1330 C C . ALA A 1 174 ? -6.267 -3.965 15.829 1.00 84.62 174 ALA A C 1
ATOM 1332 O O . ALA A 1 174 ? -7.347 -4.475 16.105 1.00 84.62 174 ALA A O 1
ATOM 1333 N N . SER A 1 175 ? -6.065 -2.649 15.792 1.00 83.00 175 SER A N 1
ATOM 1334 C CA . SER A 1 175 ? -7.056 -1.631 16.122 1.00 83.00 175 SER A CA 1
ATOM 1335 C C . SER A 1 175 ? -6.776 -0.362 15.315 1.00 83.00 175 SER A C 1
ATOM 1337 O O . SER A 1 175 ? -5.623 -0.076 14.974 1.00 83.00 175 SER A O 1
ATOM 1339 N N . LEU A 1 176 ? -7.830 0.401 15.022 1.00 85.69 176 LEU A N 1
ATOM 1340 C CA . LEU A 1 176 ? -7.728 1.767 14.499 1.00 85.69 176 LEU A CA 1
ATOM 1341 C C . LEU A 1 176 ? -7.436 2.799 15.608 1.00 85.69 176 LEU A C 1
ATOM 1343 O O . LEU A 1 176 ? -7.246 3.980 15.333 1.00 85.69 176 LEU A O 1
ATOM 1347 N N . ASP A 1 177 ? -7.313 2.361 16.856 1.00 81.38 177 ASP A N 1
ATOM 1348 C CA . ASP A 1 177 ? -6.767 3.181 17.929 1.00 81.38 177 ASP A CA 1
ATOM 1349 C C . ASP A 1 177 ? -5.241 3.350 17.782 1.00 81.38 177 ASP A C 1
ATOM 1351 O O . ASP A 1 177 ? -4.530 2.549 17.158 1.00 81.38 177 ASP A O 1
ATOM 1355 N N . GLY A 1 178 ? -4.709 4.406 18.398 1.00 77.38 178 GLY A N 1
ATOM 1356 C CA . GLY A 1 178 ? -3.270 4.675 18.448 1.00 77.38 178 GLY A CA 1
ATOM 1357 C C . GLY A 1 178 ? -2.763 5.600 17.334 1.00 77.38 178 GLY A C 1
ATOM 1358 O O . GLY A 1 178 ? -3.538 6.372 16.764 1.00 77.38 178 GLY A O 1
ATOM 1359 N N . PRO A 1 179 ? -1.448 5.606 17.049 1.00 78.69 179 PRO A N 1
ATOM 1360 C CA . PRO A 1 179 ? -0.849 6.570 16.128 1.00 78.69 179 PRO A CA 1
ATOM 1361 C C . PRO A 1 179 ? -1.264 6.316 14.673 1.00 78.69 179 PRO A C 1
ATOM 1363 O O . PRO A 1 179 ? -1.622 5.198 14.296 1.00 78.69 179 PRO A O 1
ATOM 1366 N N . ASN A 1 180 ? -1.164 7.359 13.844 1.00 75.56 180 ASN A N 1
ATOM 1367 C CA . ASN A 1 180 ? -1.454 7.289 12.407 1.00 75.56 180 ASN A CA 1
ATOM 1368 C C . ASN A 1 180 ? -0.518 6.327 11.659 1.00 75.56 180 ASN A C 1
ATOM 1370 O O . ASN A 1 180 ? -0.943 5.682 10.705 1.00 75.56 180 ASN A O 1
ATOM 1374 N N . GLY A 1 181 ? 0.736 6.222 12.111 1.00 76.06 181 GLY A N 1
ATOM 1375 C CA . GLY A 1 181 ? 1.735 5.283 11.598 1.00 76.06 181 GLY A CA 1
ATOM 1376 C C . GLY A 1 181 ? 1.582 3.882 12.194 1.00 76.06 181 GLY A C 1
ATOM 1377 O O . GLY A 1 181 ? 0.471 3.405 12.417 1.00 76.06 181 GLY A O 1
ATOM 1378 N N . TYR A 1 182 ? 2.699 3.214 12.461 1.00 75.50 182 TYR A N 1
ATOM 1379 C CA . TYR A 1 182 ? 2.707 1.841 12.971 1.00 75.50 182 TYR A CA 1
ATOM 1380 C C . TYR A 1 182 ? 2.080 1.722 14.375 1.00 75.50 182 TYR A C 1
ATOM 1382 O O . TYR A 1 182 ? 2.291 2.604 15.211 1.00 75.50 182 TYR A O 1
ATOM 1390 N N . PRO A 1 183 ? 1.310 0.656 14.663 1.00 70.94 183 PRO A N 1
ATOM 1391 C CA .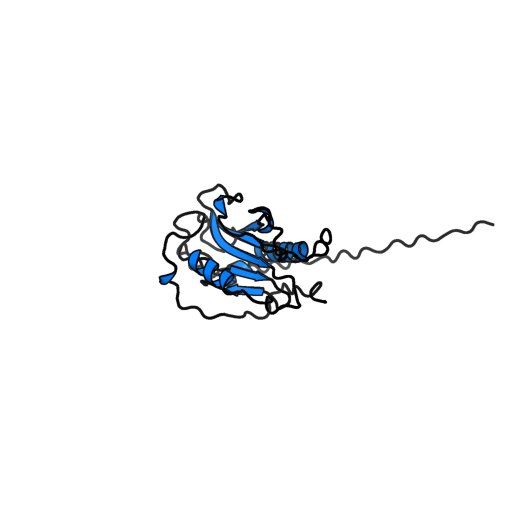 PRO A 1 183 ? 0.796 0.386 15.996 1.00 70.94 183 PRO A CA 1
ATOM 1392 C C . PRO A 1 183 ? 1.954 0.205 16.990 1.00 70.94 183 PRO A C 1
ATOM 1394 O O . PRO A 1 183 ? 3.006 -0.330 16.657 1.00 70.94 183 PRO A O 1
ATOM 1397 N N . LEU A 1 184 ? 1.751 0.646 18.234 1.00 59.19 184 LEU A N 1
ATOM 1398 C CA . LEU A 1 184 ? 2.788 0.653 19.279 1.00 59.19 184 LEU A CA 1
ATOM 1399 C C . LEU A 1 184 ? 3.040 -0.727 19.921 1.00 59.19 184 LEU A C 1
ATOM 1401 O O . LEU A 1 184 ? 3.928 -0.858 20.760 1.00 59.19 184 LEU A O 1
ATOM 1405 N N . SER A 1 185 ? 2.245 -1.746 19.586 1.00 54.72 185 SER A N 1
ATOM 1406 C CA . SER A 1 185 ? 2.345 -3.085 20.175 1.00 54.72 185 SER A CA 1
ATOM 1407 C C . SER A 1 185 ? 3.342 -3.968 19.423 1.00 54.72 185 SER A C 1
ATOM 1409 O O . SER A 1 185 ? 3.260 -4.089 18.203 1.00 54.72 185 SER A O 1
ATOM 1411 N N . SER A 1 186 ? 4.233 -4.620 20.177 1.00 46.12 186 SER A N 1
ATOM 1412 C CA . SER A 1 186 ? 5.280 -5.524 19.686 1.00 46.12 186 SER A CA 1
ATOM 1413 C C . SER A 1 186 ? 4.750 -6.614 18.725 1.00 46.12 186 SER A C 1
ATOM 1415 O O . SER A 1 186 ? 3.718 -7.233 19.019 1.00 46.12 186 SER A O 1
ATOM 1417 N N . PRO A 1 187 ? 5.481 -6.915 17.630 1.00 49.44 187 PRO A N 1
ATOM 1418 C CA . PRO A 1 187 ? 5.161 -7.966 16.652 1.00 49.44 187 PRO A CA 1
ATOM 1419 C C . PRO A 1 187 ? 4.963 -9.374 17.240 1.00 49.44 187 PRO A C 1
ATOM 1421 O O . PRO A 1 187 ? 4.348 -10.227 16.599 1.00 49.44 187 PRO A O 1
ATOM 1424 N N . GLU A 1 188 ? 5.431 -9.640 18.464 1.00 45.22 188 GLU A N 1
ATOM 1425 C CA . GLU A 1 188 ? 5.409 -10.974 19.091 1.00 45.22 188 GLU A CA 1
ATOM 1426 C C . GLU A 1 188 ? 3.994 -11.543 19.315 1.00 45.22 188 GLU A C 1
ATOM 1428 O O . GLU A 1 188 ? 3.828 -12.754 19.453 1.00 45.22 188 GLU A O 1
ATOM 1433 N N . SER A 1 189 ? 2.955 -10.702 19.272 1.00 45.59 189 SER A N 1
ATOM 1434 C CA . SER A 1 189 ? 1.551 -11.128 19.426 1.00 45.59 189 SER A CA 1
ATOM 1435 C C . SER A 1 189 ? 0.923 -11.703 18.142 1.00 45.59 189 SER A C 1
ATOM 1437 O O . SER A 1 189 ? -0.190 -12.220 18.190 1.00 45.59 189 SER A O 1
ATOM 1439 N N . TYR A 1 190 ? 1.607 -11.620 16.992 1.00 46.22 190 TYR A N 1
ATOM 1440 C CA . TYR A 1 190 ? 1.041 -11.900 15.658 1.00 46.22 190 TYR A CA 1
ATOM 1441 C C . TYR A 1 190 ? 1.547 -13.191 14.991 1.00 46.22 190 TYR A C 1
ATOM 1443 O O . TYR A 1 190 ? 1.326 -13.427 13.803 1.00 46.22 190 TYR A O 1
ATOM 1451 N N . ASN A 1 191 ? 2.201 -14.061 15.759 1.00 38.06 191 ASN A N 1
ATOM 1452 C CA . ASN A 1 191 ? 2.992 -15.192 15.268 1.00 38.06 191 ASN A CA 1
ATOM 1453 C C . ASN A 1 191 ? 2.155 -16.451 14.929 1.00 38.06 191 ASN A C 1
ATOM 1455 O O . ASN A 1 191 ? 2.359 -17.523 15.498 1.00 38.06 191 ASN A O 1
ATOM 1459 N N . GLY A 1 192 ? 1.177 -16.336 14.022 1.00 40.47 192 GLY A N 1
ATOM 1460 C CA . GLY A 1 192 ? 0.268 -17.454 13.719 1.00 40.47 192 GLY A CA 1
ATOM 1461 C C . GLY A 1 192 ? -0.299 -17.566 12.302 1.00 40.47 192 GLY A C 1
ATOM 1462 O O . GLY A 1 192 ? -1.088 -18.482 12.065 1.00 40.47 192 GLY A O 1
ATOM 1463 N N . GLN A 1 193 ? 0.049 -16.690 11.354 1.00 42.53 193 GLN A N 1
ATOM 1464 C CA . GLN A 1 193 ? -0.562 -16.712 10.017 1.00 42.53 193 GLN A CA 1
ATOM 1465 C C . GLN A 1 193 ? 0.386 -17.237 8.935 1.00 42.53 193 GLN A C 1
ATOM 1467 O O . GLN A 1 193 ? 1.502 -16.763 8.759 1.00 42.53 193 GLN A O 1
ATOM 1472 N N . LYS A 1 194 ? -0.091 -18.280 8.244 1.00 41.44 194 LYS A N 1
ATOM 1473 C CA . LYS A 1 194 ? 0.543 -18.915 7.084 1.00 41.44 194 LYS A CA 1
ATOM 1474 C C . LYS A 1 194 ? 0.387 -18.018 5.856 1.00 41.44 194 LYS A C 1
ATOM 1476 O O . LYS A 1 194 ? -0.629 -17.336 5.751 1.00 41.44 194 LYS A O 1
ATOM 1481 N N . ASP A 1 195 ? 1.325 -18.097 4.915 1.00 41.97 195 ASP A N 1
ATOM 1482 C CA . ASP A 1 195 ? 1.148 -17.560 3.562 1.00 41.97 195 ASP A CA 1
ATOM 1483 C C . ASP A 1 195 ? -0.176 -18.068 2.988 1.00 41.97 195 ASP A C 1
ATOM 1485 O O . ASP A 1 195 ? -0.383 -19.277 2.836 1.00 41.97 195 ASP A O 1
ATOM 1489 N N . VAL A 1 196 ? -1.090 -17.155 2.678 1.00 42.91 196 VAL A N 1
ATOM 1490 C CA . VAL A 1 196 ? -2.336 -17.505 2.005 1.00 42.91 196 VAL A CA 1
ATOM 1491 C C . VAL A 1 196 ? -2.263 -16.918 0.595 1.00 42.91 196 VAL A C 1
ATOM 1493 O O . VAL A 1 196 ? -2.089 -15.721 0.403 1.00 42.91 196 VAL A O 1
ATOM 1496 N N . ARG A 1 197 ? -2.334 -17.794 -0.412 1.00 40.62 197 ARG A N 1
ATOM 14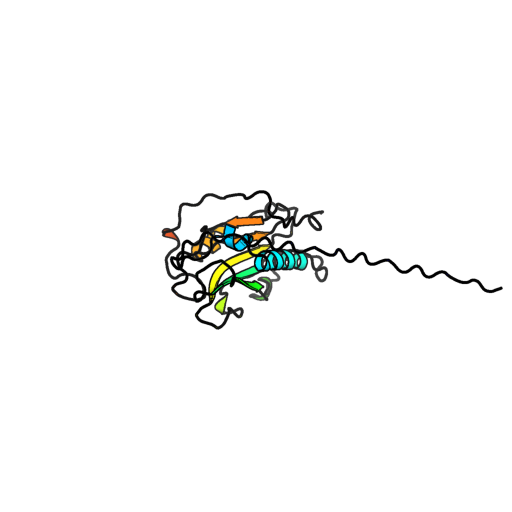97 C CA . ARG A 1 197 ? -2.505 -17.417 -1.821 1.00 40.62 197 ARG A CA 1
ATOM 1498 C C . ARG A 1 197 ? -3.995 -17.223 -2.076 1.00 40.62 197 ARG A C 1
ATOM 1500 O O . ARG A 1 197 ? -4.752 -18.172 -1.876 1.00 40.62 197 ARG A O 1
ATOM 1507 N N . PHE A 1 198 ? -4.400 -16.066 -2.592 1.00 43.28 198 PHE A N 1
ATOM 1508 C CA . PHE A 1 198 ? -5.687 -15.959 -3.278 1.00 43.28 198 PHE A CA 1
ATOM 1509 C C . PHE A 1 198 ? -5.485 -16.141 -4.779 1.00 43.28 198 PHE A C 1
ATOM 1511 O O . PHE A 1 198 ? -4.583 -15.559 -5.379 1.00 43.28 198 PHE A O 1
ATOM 1518 N N . ALA A 1 199 ? -6.333 -16.981 -5.362 1.00 38.56 199 ALA A N 1
ATOM 1519 C CA . ALA A 1 199 ? -6.551 -17.046 -6.792 1.00 38.56 199 ALA A CA 1
ATOM 1520 C C . ALA A 1 199 ? -7.697 -16.082 -7.147 1.00 38.56 199 ALA A C 1
ATOM 1522 O O . ALA A 1 199 ? -8.656 -15.957 -6.387 1.00 38.56 199 ALA A O 1
ATOM 1523 N N . ASP A 1 200 ? -7.572 -15.434 -8.305 1.00 41.88 200 ASP A N 1
ATOM 1524 C CA . ASP A 1 200 ? -8.664 -14.813 -9.070 1.00 41.88 200 ASP A CA 1
ATOM 1525 C C . ASP A 1 200 ? -9.112 -13.386 -8.689 1.00 41.88 200 ASP A C 1
ATOM 1527 O O . ASP A 1 200 ? -10.287 -13.034 -8.806 1.00 41.88 200 ASP A O 1
ATOM 1531 N N . ASN A 1 201 ? -8.172 -12.499 -8.339 1.00 42.72 201 ASN A N 1
ATOM 1532 C CA . ASN A 1 201 ? -8.452 -11.057 -8.388 1.00 42.72 201 ASN A CA 1
ATOM 1533 C C . ASN A 1 201 ? -8.546 -10.565 -9.844 1.00 42.72 201 ASN A C 1
ATOM 1535 O O . ASN A 1 201 ? -7.714 -10.897 -10.685 1.00 42.72 201 ASN A O 1
ATOM 1539 N N . LYS A 1 202 ? -9.542 -9.712 -10.130 1.00 47.12 202 LYS A N 1
ATOM 1540 C CA . LYS A 1 202 ? -9.828 -9.121 -11.459 1.00 47.12 202 LYS A CA 1
ATOM 1541 C C . LYS A 1 202 ? -8.671 -8.307 -12.059 1.00 47.12 202 LYS A C 1
ATOM 1543 O O . LYS A 1 202 ? -8.717 -7.953 -13.235 1.00 47.12 202 LYS A O 1
ATOM 1548 N N . PHE A 1 203 ? -7.647 -8.005 -11.267 1.00 46.72 203 PHE A N 1
ATOM 1549 C CA . PHE A 1 203 ? -6.413 -7.392 -11.728 1.00 46.72 203 PHE A CA 1
ATOM 1550 C C . PHE A 1 203 ? -5.387 -8.482 -12.069 1.00 46.72 203 PHE A C 1
ATOM 1552 O O . PHE A 1 203 ? -4.727 -9.029 -11.188 1.00 46.72 203 PHE A O 1
ATOM 1559 N N . ALA A 1 204 ? -5.256 -8.790 -13.361 1.00 55.91 204 ALA A N 1
ATOM 1560 C CA . ALA A 1 204 ? -4.199 -9.647 -13.885 1.00 55.91 204 ALA A CA 1
ATOM 1561 C C . ALA A 1 204 ? -3.097 -8.758 -14.502 1.00 55.91 204 ALA A C 1
ATOM 1563 O O . ALA A 1 204 ? -3.312 -8.211 -15.586 1.00 55.91 204 ALA A O 1
ATOM 1564 N N . PRO A 1 205 ? -1.921 -8.597 -13.864 1.00 58.47 205 PRO A N 1
ATOM 1565 C CA . PRO A 1 205 ? -0.824 -7.735 -14.341 1.00 58.47 205 PRO A CA 1
ATOM 1566 C C . PRO A 1 205 ? -0.153 -8.159 -15.672 1.00 58.47 205 PRO A C 1
ATOM 1568 O O . PRO A 1 205 ? 0.946 -7.707 -15.989 1.00 58.47 205 PRO A O 1
ATOM 1571 N N . GLN A 1 206 ? -0.800 -8.992 -16.491 1.00 56.12 206 GLN A N 1
ATOM 1572 C CA . GLN A 1 206 ? -0.162 -9.777 -17.552 1.00 56.12 206 GLN A CA 1
ATOM 1573 C C . GLN A 1 206 ? 0.438 -8.981 -18.718 1.00 56.12 206 GLN A C 1
ATOM 1575 O O . GLN A 1 206 ? 1.345 -9.490 -19.369 1.00 56.12 206 GLN A O 1
ATOM 1580 N N . ALA A 1 207 ? -0.019 -7.757 -19.002 1.00 58.19 207 ALA A N 1
ATOM 1581 C CA . ALA A 1 207 ? 0.355 -7.068 -20.243 1.00 58.19 207 ALA A CA 1
ATOM 1582 C C . ALA A 1 207 ? 1.861 -6.750 -20.382 1.00 58.19 207 ALA A C 1
ATOM 1584 O O . ALA A 1 207 ? 2.332 -6.603 -21.504 1.00 58.19 207 ALA A O 1
ATOM 1585 N N . ASN A 1 208 ? 2.618 -6.704 -19.278 1.00 65.00 208 ASN A N 1
ATOM 1586 C CA . ASN A 1 208 ? 4.041 -6.330 -19.270 1.00 65.00 208 ASN A CA 1
ATOM 1587 C C . ASN A 1 208 ? 4.947 -7.402 -18.642 1.00 65.00 208 ASN A C 1
ATOM 1589 O O . ASN A 1 208 ? 6.060 -7.109 -18.225 1.00 65.00 208 ASN A O 1
ATOM 1593 N N . CYS A 1 209 ? 4.463 -8.640 -18.544 1.00 68.94 209 CYS A N 1
ATOM 1594 C CA . CYS A 1 209 ? 5.202 -9.735 -17.913 1.00 68.94 209 CYS A CA 1
ATOM 1595 C C . CYS A 1 209 ? 6.058 -10.557 -18.868 1.00 68.94 209 CYS A C 1
ATOM 1597 O O . CYS A 1 209 ? 6.642 -11.557 -18.450 1.00 68.94 209 CYS A O 1
ATOM 1599 N N . ASN A 1 210 ? 6.121 -10.147 -20.135 1.00 59.72 210 ASN A N 1
ATOM 1600 C CA . ASN A 1 210 ? 7.013 -10.776 -21.087 1.00 59.72 210 ASN A CA 1
ATOM 1601 C C . ASN A 1 210 ? 8.438 -10.213 -20.935 1.00 59.72 210 ASN A C 1
ATOM 1603 O O . ASN A 1 210 ? 8.568 -8.991 -20.857 1.00 59.72 210 ASN A O 1
ATOM 1607 N N . PRO A 1 211 ? 9.450 -11.098 -20.894 1.00 50.09 211 PRO A N 1
ATOM 1608 C CA . PRO A 1 211 ? 10.875 -10.775 -20.984 1.00 50.09 211 PRO A CA 1
ATOM 1609 C C . PRO A 1 211 ? 11.236 -9.711 -22.018 1.00 50.09 211 PRO A C 1
ATOM 1611 O O . PRO A 1 211 ? 10.686 -9.797 -23.144 1.00 50.09 211 PRO A O 1
#

Secondary structure (DSSP, 8-state):
--PPP------------------------TTTPPPBHHHHHHSHHHHHHHHHHHHHTT-TTSSS----EEEEEEETT--STT--EEEEE---BGGGSSS---TT-PBP-S-GGGTT--SSTTEEEEEEEEEE--TTSGGGS--HHHHHHHHHTTS-EEEEETTEEEEES-SB-S-S-S-SSS-SS-GGGGTT----PPP--S---GGG---

Organism: Taxus chinensis (NCBI:txid29808)

pLDDT: mean 72.0, std 19.3, range [35.72, 96.31]